Protein AF-A0A497F3F7-F1 (afdb_monomer)

Secondary structure (DSSP, 8-state):
-HHHHHHHH----SEEEEEE---EEEEEEETTTEEEEEEE---EEEEEEEEETTEEEEEEE------------------HHHHHHHHHHHHHHHHHHHHHHHHHHHHHHHTTS----HHHHHHTTTTTTPPPBS----SSSEEEEBS-HHHHHHHHHHHT-PPEEEEEETTEEEEEEEETTEEEEEEEE-------

Foldseek 3Di:
DVVVVCVVPVDDDQKDKDKDWDKDWDWDADPPQGIDIDIDTFIKIWMWGADDPVHTDIDIPRPDDDDDDDDDDDDDDDDVVVVVVVVVVVVVVVVVVVVCVVVCVCCVVVVVVDPPDPVVVVCVVVVVVDFDFPDFDDDQQTETEGPDVVSVVVVCVVVVHDWDWDDPDPQWIKIWDDDPSYIYIYIGGHDDDPDD

Nearest PDB structures (foldseek):
  1p1h-assembly1_A  TM=5.658E-01  e=9.401E-01  Saccharomyces cerevisiae
  1p1h-assembly1_D  TM=5.657E-01  e=1.320E+00  Saccharomyces cerevisiae
  1p1h-assembly1_B  TM=5.518E-01  e=1.248E+00  Saccharomyces cerevisiae
  1la2-assembly1_C  TM=5.319E-01  e=1.248E+00  Saccharomyces cerevisiae
  1p1i-assembly1_B-2  TM=5.358E-01  e=1.248E+00  Saccharomyces cerevisiae

InterPro domains:
  IPR035185 Protein of unknown function DUF5305 [PF17231] (3-186)

Organism: NCBI:txid2056631

pLDDT: mean 74.98, std 10.99, range [38.03, 92.88]

Sequence (196 aa):
MIKRIEDETGAYASTYTLTLTPTIHVLASNDVVGFVESSFTPTLTIIIKYGGGEGSVISIDGLNHQKSDSVTRSNVIVHEDVKYKLYGFYALLGLSLAGLAPSIYFNFFRAGESKKDVWKDLLKPLEDYLVKVKSFSEGGSVVFELENLEDLRKIAEGIGKPILMKSESDFVRIFRVIDGDVIYEYRLEVKEKEET

Radius of gyration: 56.24 Å; Cα contacts (8 Å, |Δi|>4): 205; chains: 1; bounding box: 109×55×127 Å

Solvent-accessible surface area (backbone atoms only — not comparable to full-atom values): 12218 Å² total; per-residue (Å²): 112,69,70,60,53,31,71,72,66,76,56,86,71,57,62,48,79,48,77,46,71,55,81,43,79,45,80,44,80,39,99,88,78,44,76,45,79,48,78,48,67,59,58,32,39,39,39,41,36,53,79,50,100,87,43,70,46,80,47,79,46,59,90,76,86,86,88,88,83,82,93,81,85,85,79,84,82,81,63,66,69,56,53,56,52,49,53,51,50,52,51,49,51,52,52,51,54,58,65,44,47,59,57,51,50,51,50,63,64,48,67,67,68,58,92,67,52,64,65,52,67,70,40,57,87,42,53,89,78,59,68,64,59,78,50,86,56,91,56,101,58,37,49,36,41,38,77,46,68,66,52,52,47,54,50,25,65,74,71,71,45,75,76,44,77,46,77,82,48,102,43,34,42,39,38,37,36,80,58,88,64,33,34,42,34,30,78,46,74,60,75,80,80,83,84,128

Structure (mmCIF, N/CA/C/O backbone):
data_AF-A0A497F3F7-F1
#
_entry.id   AF-A0A497F3F7-F1
#
loop_
_atom_site.group_PDB
_atom_site.id
_atom_site.type_symbol
_atom_site.label_atom_id
_atom_site.label_alt_id
_atom_site.label_comp_id
_atom_site.label_asym_id
_atom_site.label_entity_id
_atom_site.label_seq_id
_atom_site.pdbx_PDB_ins_code
_atom_site.Cartn_x
_atom_site.Cartn_y
_atom_site.Cartn_z
_atom_site.occupancy
_atom_site.B_iso_or_equiv
_atom_site.auth_seq_id
_atom_site.auth_comp_id
_atom_site.auth_asym_id
_atom_site.auth_atom_id
_atom_site.pdbx_PDB_model_num
ATOM 1 N N . MET A 1 1 ? 50.885 -15.781 -50.544 1.00 61.62 1 MET A N 1
ATOM 2 C CA . MET A 1 1 ? 50.766 -15.737 -49.071 1.00 61.62 1 MET A CA 1
ATOM 3 C C . MET A 1 1 ? 50.691 -17.147 -48.489 1.00 61.62 1 MET A C 1
ATOM 5 O O . MET A 1 1 ? 51.625 -17.499 -47.796 1.00 61.62 1 MET A O 1
ATOM 9 N N . ILE A 1 2 ? 49.702 -17.979 -48.851 1.00 69.56 2 ILE A N 1
ATOM 10 C CA . ILE A 1 2 ? 49.561 -19.375 -48.363 1.00 69.56 2 ILE A CA 1
ATOM 11 C C . ILE A 1 2 ? 50.808 -20.235 -48.642 1.00 69.56 2 ILE A C 1
ATOM 13 O O . ILE A 1 2 ? 51.395 -20.757 -47.705 1.00 69.56 2 ILE A O 1
ATOM 17 N N . LYS A 1 3 ? 51.299 -20.240 -49.890 1.00 68.88 3 LYS A N 1
ATOM 18 C CA . LYS A 1 3 ? 52.509 -20.985 -50.290 1.00 68.88 3 LYS A CA 1
ATOM 19 C C . LYS A 1 3 ? 53.742 -20.692 -49.420 1.00 68.88 3 LYS A C 1
ATOM 21 O O . LYS A 1 3 ? 54.517 -21.578 -49.110 1.00 68.88 3 LYS A O 1
ATOM 26 N N . ARG A 1 4 ? 53.890 -19.440 -48.976 1.00 68.62 4 ARG A N 1
ATOM 27 C CA . ARG A 1 4 ? 55.024 -19.006 -48.149 1.00 68.62 4 ARG A CA 1
ATOM 28 C C . ARG A 1 4 ? 54.924 -19.525 -46.709 1.00 68.62 4 ARG A C 1
ATOM 30 O O . ARG A 1 4 ? 55.946 -19.774 -46.094 1.00 68.62 4 ARG A O 1
ATOM 37 N N . ILE A 1 5 ? 53.705 -19.710 -46.200 1.00 64.94 5 ILE A N 1
ATOM 38 C CA . ILE A 1 5 ? 53.445 -20.277 -44.869 1.00 64.94 5 ILE A CA 1
ATOM 39 C C . ILE A 1 5 ? 53.664 -21.795 -44.887 1.00 64.94 5 ILE A C 1
ATOM 41 O O . ILE A 1 5 ? 54.232 -22.340 -43.946 1.00 64.94 5 ILE A O 1
ATOM 45 N N . GLU A 1 6 ? 53.249 -22.482 -45.953 1.00 74.88 6 GLU A N 1
ATOM 46 C CA . GLU A 1 6 ? 53.496 -23.923 -46.128 1.00 74.88 6 GLU A CA 1
ATOM 47 C C . GLU A 1 6 ? 54.998 -24.224 -46.236 1.00 74.88 6 GLU A C 1
ATOM 49 O O . GLU A 1 6 ? 55.493 -25.121 -45.556 1.00 74.88 6 GLU A O 1
ATOM 54 N N . ASP A 1 7 ? 55.732 -23.416 -47.010 1.00 74.12 7 ASP A N 1
ATOM 55 C CA . ASP A 1 7 ? 57.187 -23.535 -47.163 1.00 74.12 7 ASP A CA 1
ATOM 56 C C . ASP A 1 7 ? 57.936 -23.291 -45.831 1.00 74.12 7 ASP A C 1
ATOM 58 O O . ASP A 1 7 ? 58.955 -23.927 -45.569 1.00 74.12 7 ASP A O 1
ATOM 62 N N . GLU A 1 8 ? 57.431 -22.398 -44.967 1.00 66.94 8 GLU A N 1
ATOM 63 C CA . GLU A 1 8 ? 58.028 -22.086 -43.656 1.00 66.94 8 GLU A CA 1
ATOM 64 C C . GLU A 1 8 ? 57.651 -23.089 -42.548 1.00 66.94 8 GLU A C 1
ATOM 66 O O . GLU A 1 8 ? 58.434 -23.303 -41.623 1.00 66.94 8 GLU A O 1
ATOM 71 N N . THR A 1 9 ? 56.468 -23.708 -42.615 1.00 69.12 9 THR A N 1
ATOM 72 C CA . THR A 1 9 ? 55.948 -24.590 -41.548 1.00 69.12 9 THR A CA 1
ATOM 73 C C . THR A 1 9 ? 56.037 -26.082 -41.873 1.00 69.12 9 THR A C 1
ATOM 75 O O . THR A 1 9 ? 55.861 -26.908 -40.979 1.00 69.12 9 THR A O 1
ATOM 78 N N . GLY A 1 10 ? 56.292 -26.451 -43.135 1.00 62.75 10 GLY A N 1
ATOM 79 C CA . GLY A 1 10 ? 56.327 -27.840 -43.612 1.00 62.75 10 GLY A CA 1
ATOM 80 C C . GLY A 1 10 ? 54.978 -28.569 -43.541 1.00 62.75 10 GLY A C 1
ATOM 81 O O . GLY A 1 10 ? 54.906 -29.764 -43.831 1.00 62.75 10 GLY A O 1
ATOM 82 N N . ALA A 1 11 ? 53.912 -27.870 -43.142 1.00 66.12 11 ALA A N 1
ATOM 83 C CA . ALA A 1 11 ? 52.578 -28.410 -42.958 1.00 66.12 11 ALA A CA 1
ATOM 84 C C . ALA A 1 11 ? 51.702 -28.065 -44.166 1.00 66.12 11 ALA A C 1
ATOM 86 O O . ALA A 1 11 ? 51.462 -26.897 -44.468 1.00 66.12 11 ALA A O 1
ATOM 87 N N . TYR A 1 12 ? 51.191 -29.102 -44.827 1.00 65.56 12 TYR A N 1
ATOM 88 C CA . TYR A 1 12 ? 50.257 -28.979 -45.942 1.00 65.56 12 TYR A CA 1
ATOM 89 C C . TYR A 1 12 ? 48.837 -29.231 -45.449 1.00 65.56 12 TYR A C 1
ATOM 91 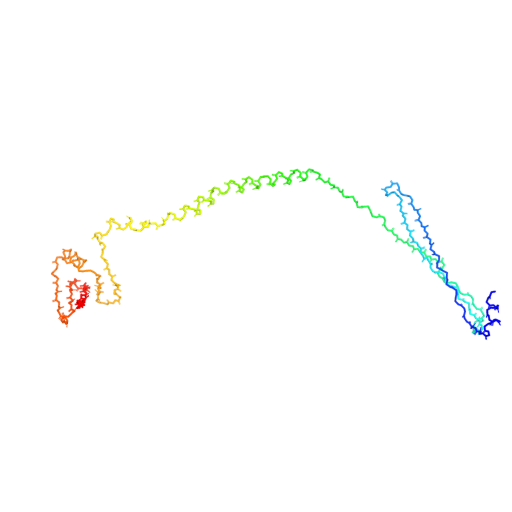O O . TYR A 1 12 ? 48.575 -30.248 -44.801 1.00 65.56 12 TYR A O 1
ATOM 99 N N . ALA A 1 13 ? 47.911 -28.331 -45.775 1.00 70.31 13 ALA A N 1
ATOM 100 C CA . ALA A 1 13 ? 46.498 -28.515 -45.478 1.00 70.31 13 ALA A CA 1
ATOM 101 C C . ALA A 1 13 ? 45.705 -28.604 -46.783 1.00 70.31 13 ALA A C 1
ATOM 103 O O . ALA A 1 13 ? 45.833 -27.775 -47.677 1.00 70.31 13 ALA A O 1
ATOM 104 N N . SER A 1 14 ? 44.832 -29.602 -46.891 1.00 74.69 14 SER A N 1
ATOM 105 C CA . SER A 1 14 ? 43.945 -29.741 -48.052 1.00 74.69 14 SER A CA 1
ATOM 106 C C . SER A 1 14 ? 42.800 -28.722 -48.051 1.00 74.69 14 SER A C 1
ATOM 108 O O . SER A 1 14 ? 42.096 -28.589 -49.049 1.00 74.69 14 SER A O 1
ATOM 110 N N . THR A 1 15 ? 42.582 -28.010 -46.939 1.00 79.38 15 THR A N 1
ATOM 111 C CA . THR A 1 15 ? 41.519 -27.011 -46.782 1.00 79.38 15 THR A CA 1
ATOM 112 C C . THR A 1 15 ? 42.016 -25.808 -45.985 1.00 79.38 15 THR A C 1
ATOM 114 O O . THR A 1 15 ? 42.476 -25.957 -44.856 1.00 79.38 15 THR A O 1
ATOM 117 N N . TYR A 1 16 ? 41.851 -24.611 -46.546 1.00 81.00 16 TYR A N 1
ATOM 118 C CA . TYR A 1 16 ? 42.093 -23.332 -45.881 1.00 81.00 16 TYR A CA 1
ATOM 119 C C . TYR A 1 16 ? 40.771 -22.596 -45.696 1.00 81.00 16 TYR A C 1
ATOM 121 O O . TYR A 1 16 ? 39.970 -22.524 -46.626 1.00 81.00 16 TYR A O 1
ATOM 129 N N . THR A 1 17 ? 40.554 -22.030 -44.510 1.00 83.06 17 THR A N 1
ATOM 130 C CA . THR A 1 17 ? 39.378 -21.201 -44.211 1.00 83.06 17 THR A CA 1
ATOM 131 C C . THR A 1 17 ? 39.843 -19.809 -43.817 1.00 83.06 17 THR A C 1
ATOM 133 O O . THR A 1 17 ? 40.629 -19.657 -42.885 1.00 83.06 17 THR A O 1
ATOM 136 N N . LEU A 1 18 ? 39.363 -18.797 -44.532 1.00 82.88 18 LEU A N 1
ATOM 137 C CA . LEU A 1 18 ? 39.571 -17.389 -44.228 1.00 82.88 18 LEU A CA 1
ATOM 138 C C . LEU A 1 18 ? 38.238 -16.788 -43.788 1.00 82.88 18 LEU A C 1
ATOM 140 O O . LEU A 1 18 ? 37.275 -16.786 -44.553 1.00 82.88 18 LEU A O 1
ATOM 144 N N . THR A 1 19 ? 38.206 -16.252 -42.573 1.00 86.25 19 THR A N 1
ATOM 145 C CA . THR A 1 19 ? 37.033 -15.573 -42.018 1.00 86.25 19 THR A CA 1
ATOM 146 C C . THR A 1 19 ? 37.306 -14.079 -41.937 1.00 86.25 19 THR A C 1
ATOM 148 O O . THR A 1 19 ? 38.310 -13.655 -41.366 1.00 86.25 19 THR A O 1
ATOM 151 N N . LEU A 1 20 ? 36.412 -13.284 -42.513 1.00 83.06 20 LEU A N 1
ATOM 152 C CA . LEU A 1 20 ? 36.450 -11.829 -42.497 1.00 83.06 20 LEU A CA 1
ATOM 153 C C . LEU A 1 20 ? 35.233 -11.315 -41.728 1.00 83.06 20 LEU A C 1
ATOM 155 O O . LEU A 1 20 ? 34.096 -11.566 -42.119 1.00 83.06 20 LEU A O 1
ATOM 159 N N . THR A 1 21 ? 35.484 -10.572 -40.654 1.00 87.44 21 THR A N 1
ATOM 160 C CA . THR A 1 21 ? 34.445 -10.056 -39.752 1.00 87.44 21 THR A CA 1
ATOM 161 C C . THR A 1 21 ? 34.571 -8.532 -39.645 1.00 87.44 21 THR A C 1
ATOM 163 O O . THR A 1 21 ? 35.112 -8.026 -38.661 1.00 87.44 21 THR A O 1
ATOM 166 N N . PRO A 1 22 ? 34.177 -7.768 -40.682 1.00 84.38 22 PRO A N 1
ATOM 167 C CA . PRO A 1 22 ? 34.210 -6.311 -40.625 1.00 84.38 22 PRO A CA 1
ATOM 168 C C . PRO A 1 22 ? 33.155 -5.769 -39.656 1.00 84.38 22 PRO A C 1
ATOM 170 O O . PRO A 1 22 ? 32.019 -6.231 -39.642 1.00 84.38 22 PRO A O 1
ATOM 173 N N . THR A 1 23 ? 33.505 -4.730 -38.901 1.00 88.12 23 THR A N 1
ATOM 174 C CA . THR A 1 23 ? 32.545 -3.957 -38.104 1.00 88.12 23 THR A CA 1
ATOM 175 C C . THR A 1 23 ? 32.156 -2.708 -38.879 1.00 88.12 23 THR A C 1
ATOM 177 O O . THR A 1 23 ? 32.985 -1.833 -39.119 1.00 88.12 23 THR A O 1
ATOM 180 N N . ILE A 1 24 ? 30.894 -2.631 -39.286 1.00 85.81 24 ILE A N 1
ATOM 181 C CA . ILE A 1 24 ? 30.327 -1.503 -40.021 1.00 85.81 24 ILE A CA 1
ATOM 182 C C . ILE A 1 24 ? 29.548 -0.640 -39.031 1.00 85.81 24 ILE A C 1
ATOM 184 O O . ILE A 1 24 ? 28.592 -1.102 -38.409 1.00 85.81 24 ILE A O 1
ATOM 188 N N . HIS A 1 25 ? 29.954 0.620 -38.900 1.00 86.81 25 HIS A N 1
ATOM 189 C CA . HIS A 1 25 ? 29.220 1.631 -38.143 1.00 86.81 25 HIS A CA 1
ATOM 190 C C . HIS A 1 25 ? 28.323 2.417 -39.098 1.00 86.81 25 HIS A C 1
ATOM 192 O O . HIS A 1 25 ? 28.790 2.943 -40.108 1.00 86.81 25 HIS A O 1
ATOM 198 N N . VAL A 1 26 ? 27.032 2.480 -38.787 1.00 82.25 26 VAL A N 1
ATOM 199 C CA . VAL A 1 26 ? 26.013 3.159 -39.583 1.00 82.25 26 VAL A CA 1
ATOM 200 C C . VAL A 1 26 ? 25.430 4.290 -38.751 1.00 82.25 26 VAL A C 1
ATOM 202 O O . VAL A 1 26 ? 24.874 4.060 -37.681 1.00 82.25 26 VAL A O 1
ATOM 205 N N . LEU A 1 27 ? 25.538 5.510 -39.268 1.00 82.31 27 LEU A N 1
ATOM 206 C CA . LEU A 1 27 ? 24.892 6.691 -38.713 1.00 82.31 27 LEU A CA 1
ATOM 207 C C . LEU A 1 27 ? 23.800 7.133 -39.687 1.00 82.31 27 LEU A C 1
ATOM 209 O O . LEU A 1 27 ? 24.094 7.548 -40.807 1.00 82.31 27 LEU A O 1
ATOM 213 N N . ALA A 1 28 ? 22.543 7.025 -39.272 1.00 79.00 28 ALA A N 1
ATOM 214 C CA . ALA A 1 28 ? 21.397 7.470 -40.051 1.00 79.00 28 ALA A CA 1
ATOM 215 C C . ALA A 1 28 ? 20.782 8.714 -39.403 1.00 79.00 28 ALA A C 1
ATOM 217 O O . ALA A 1 28 ? 20.630 8.771 -38.188 1.00 79.00 28 ALA A O 1
ATOM 218 N N . SER A 1 29 ? 20.414 9.711 -40.204 1.00 78.44 29 SER A N 1
ATOM 219 C CA . SER A 1 29 ? 19.687 10.890 -39.725 1.00 78.44 29 SER A CA 1
ATOM 220 C C . SER A 1 29 ? 18.202 10.728 -40.023 1.00 78.44 29 SER A C 1
ATOM 222 O O . SER A 1 29 ? 17.835 10.411 -41.153 1.00 78.44 29 SER A O 1
ATOM 224 N N . ASN A 1 30 ? 17.352 10.952 -39.024 1.00 73.12 30 ASN A N 1
ATOM 225 C CA 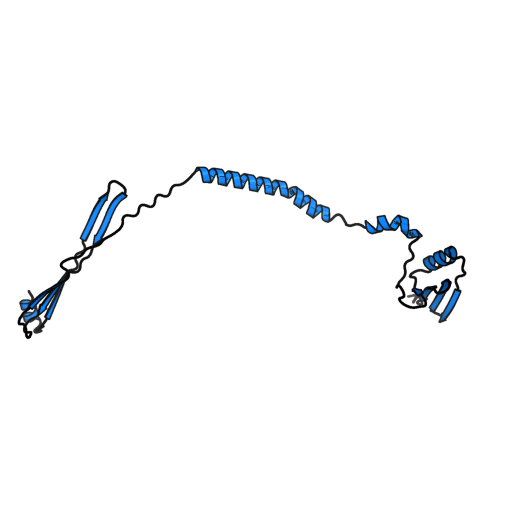. ASN A 1 30 ? 15.902 10.953 -39.173 1.00 73.12 30 ASN A CA 1
ATOM 226 C C . ASN A 1 30 ? 15.319 12.250 -38.599 1.00 73.12 30 ASN A C 1
ATOM 228 O O . ASN A 1 30 ? 15.588 12.593 -37.448 1.00 73.12 30 ASN A O 1
ATOM 232 N N . ASP A 1 31 ? 14.465 12.927 -39.367 1.00 74.06 31 ASP A N 1
ATOM 233 C CA . ASP A 1 31 ? 13.853 14.208 -38.979 1.00 74.06 31 ASP A CA 1
ATOM 234 C C . ASP A 1 31 ? 12.992 14.118 -37.701 1.00 74.06 31 ASP A C 1
ATOM 236 O O . ASP A 1 31 ? 12.747 15.121 -37.033 1.00 74.06 31 ASP A O 1
ATOM 240 N N . VAL A 1 32 ? 12.533 12.916 -37.333 1.00 68.25 32 VAL A N 1
ATOM 241 C CA . VAL A 1 32 ? 11.603 12.672 -36.219 1.00 68.25 32 VAL A CA 1
ATOM 242 C C . VAL A 1 32 ? 12.307 12.246 -34.926 1.00 68.25 32 VAL A C 1
ATOM 244 O O . VAL A 1 32 ? 11.774 12.489 -33.839 1.00 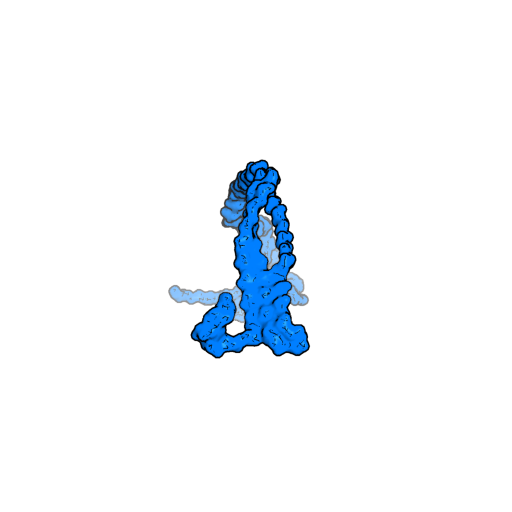68.25 32 VAL A O 1
ATOM 247 N N . VAL A 1 33 ? 13.464 11.580 -35.019 1.00 65.38 33 VAL A N 1
ATOM 248 C CA . VAL A 1 33 ? 14.139 10.924 -33.873 1.00 65.38 33 VAL A CA 1
ATOM 249 C C . VAL A 1 33 ? 15.601 11.370 -33.708 1.00 65.38 33 VAL A C 1
ATOM 251 O O . VAL A 1 33 ? 16.224 11.060 -32.699 1.00 65.38 33 VAL A O 1
ATOM 254 N N . GLY A 1 34 ? 16.138 12.153 -34.648 1.00 74.19 34 GLY A N 1
ATOM 255 C CA . GLY A 1 34 ? 17.532 12.595 -34.647 1.00 74.19 34 GLY A CA 1
ATOM 256 C C . GLY A 1 34 ? 18.472 11.558 -35.266 1.00 74.19 34 GLY A C 1
ATOM 257 O O . GLY A 1 34 ? 18.090 10.816 -36.173 1.00 74.19 34 GLY A O 1
ATOM 258 N N . PHE A 1 35 ? 19.721 11.524 -34.798 1.00 77.25 35 PHE A N 1
ATOM 259 C CA . PHE A 1 35 ? 20.709 10.552 -35.262 1.00 77.25 35 PHE A CA 1
ATOM 260 C C . PHE A 1 35 ? 20.453 9.176 -34.644 1.00 77.25 35 PHE A C 1
ATOM 262 O O . PHE A 1 35 ? 20.346 9.034 -33.428 1.00 77.25 35 PHE A O 1
ATOM 269 N N . VAL A 1 36 ? 20.389 8.160 -35.497 1.00 76.06 36 VAL A N 1
ATOM 270 C CA . VAL A 1 36 ? 20.309 6.751 -35.127 1.00 76.06 36 VAL A CA 1
ATOM 271 C C . VAL A 1 36 ? 21.652 6.116 -35.455 1.00 76.06 36 VAL A C 1
ATOM 273 O O . VAL A 1 36 ? 22.033 6.007 -36.622 1.00 76.06 36 VAL A O 1
ATOM 276 N N . GLU A 1 37 ? 22.374 5.713 -34.417 1.00 80.62 37 GLU A N 1
ATOM 277 C CA . GLU A 1 37 ? 23.621 4.966 -34.540 1.00 80.62 37 GLU A CA 1
ATOM 278 C C . GLU A 1 37 ? 23.326 3.464 -34.454 1.00 80.62 37 GLU A C 1
ATOM 280 O O . GLU A 1 37 ? 22.617 3.003 -33.560 1.00 80.62 37 GLU A O 1
ATOM 285 N N . SER A 1 38 ? 23.855 2.688 -35.396 1.00 79.88 38 SER A N 1
ATOM 286 C CA . SER A 1 38 ? 23.752 1.231 -35.396 1.00 79.88 38 SER A CA 1
ATOM 287 C C . SER A 1 38 ? 25.067 0.609 -35.840 1.00 79.88 38 SER A C 1
ATOM 289 O O . SER A 1 38 ? 25.782 1.155 -36.679 1.00 79.88 38 SER A O 1
ATOM 291 N N . SER A 1 39 ? 25.388 -0.559 -35.293 1.00 84.00 39 SER A N 1
ATOM 292 C CA . SER A 1 39 ? 26.530 -1.363 -35.718 1.00 84.00 39 SER A CA 1
ATOM 293 C C . SER A 1 39 ? 26.068 -2.660 -36.375 1.00 84.00 39 SER A C 1
ATOM 295 O O . SER A 1 39 ? 25.061 -3.273 -35.993 1.00 84.00 39 SER A O 1
ATOM 297 N N . PHE A 1 40 ? 26.810 -3.076 -37.394 1.00 83.44 40 PHE A N 1
ATOM 298 C CA . PHE A 1 40 ? 26.550 -4.282 -38.155 1.00 83.44 40 PHE A CA 1
ATOM 299 C C . PHE A 1 40 ? 27.854 -5.011 -38.456 1.00 83.44 40 PHE A C 1
ATOM 301 O O . PHE A 1 40 ? 28.775 -4.436 -39.028 1.00 83.44 40 PHE A O 1
ATOM 308 N N . THR A 1 41 ? 27.924 -6.284 -38.078 1.00 86.31 41 THR A N 1
ATOM 309 C CA . THR A 1 41 ? 29.145 -7.087 -38.182 1.00 86.31 41 THR A CA 1
ATOM 310 C C . THR A 1 41 ? 28.869 -8.342 -39.012 1.00 86.31 41 THR A C 1
ATOM 312 O O . THR A 1 41 ? 28.625 -9.409 -38.444 1.00 86.31 41 THR A O 1
ATOM 315 N N . PRO A 1 42 ? 28.814 -8.235 -40.355 1.00 87.00 42 PRO A N 1
ATOM 316 C CA . PRO A 1 42 ? 28.632 -9.402 -41.210 1.00 87.00 42 PRO A CA 1
ATOM 317 C C . PRO A 1 42 ? 29.874 -10.300 -41.153 1.00 87.00 42 PRO A C 1
ATOM 319 O O . PRO A 1 42 ? 30.983 -9.820 -40.932 1.00 87.00 42 PRO A O 1
ATOM 322 N N . THR A 1 43 ? 29.701 -11.606 -41.360 1.00 87.69 43 THR A N 1
ATOM 323 C CA . THR A 1 43 ? 30.819 -12.561 -41.390 1.00 87.69 43 THR A CA 1
ATOM 324 C C . THR A 1 43 ? 30.897 -13.193 -42.768 1.00 87.69 43 THR A C 1
ATOM 326 O O . THR A 1 43 ? 29.943 -13.818 -43.213 1.00 87.69 43 THR A O 1
ATOM 329 N N . LEU A 1 44 ? 32.032 -13.027 -43.442 1.00 86.38 44 LEU A N 1
ATOM 330 C CA . LEU A 1 44 ? 32.296 -13.625 -44.744 1.00 86.38 44 LEU A CA 1
ATOM 331 C C . LEU A 1 44 ? 33.317 -14.750 -44.591 1.00 86.38 44 LEU A C 1
ATOM 333 O O . LEU A 1 44 ? 34.370 -14.565 -43.977 1.00 86.38 44 LEU A O 1
ATOM 337 N N . THR A 1 45 ? 33.013 -15.913 -45.158 1.00 87.12 45 THR A N 1
ATOM 338 C CA . THR A 1 45 ? 33.867 -17.098 -45.064 1.00 87.12 45 THR A CA 1
ATOM 339 C C . THR A 1 45 ? 34.290 -17.543 -46.454 1.00 87.12 45 THR A C 1
ATOM 341 O O . THR A 1 45 ? 33.462 -17.844 -47.309 1.00 87.12 45 THR A O 1
ATOM 344 N N . ILE A 1 46 ? 35.600 -17.595 -46.680 1.00 86.19 46 ILE A N 1
ATOM 345 C CA . ILE A 1 46 ? 36.208 -18.089 -47.914 1.00 86.19 46 ILE A CA 1
ATOM 346 C C . ILE A 1 46 ? 36.876 -19.420 -47.593 1.00 86.19 46 ILE A C 1
ATOM 348 O O . ILE A 1 46 ? 37.804 -19.479 -46.787 1.00 86.19 46 ILE A O 1
ATOM 352 N N . ILE A 1 47 ? 36.412 -20.486 -48.235 1.00 86.19 47 ILE A N 1
ATOM 353 C CA . ILE A 1 47 ? 36.951 -21.834 -48.083 1.00 86.19 47 ILE A CA 1
ATOM 354 C C . ILE A 1 47 ? 37.659 -22.209 -49.379 1.00 86.19 47 ILE A C 1
ATOM 356 O O . ILE A 1 47 ? 37.066 -22.182 -50.455 1.00 86.19 47 ILE A O 1
ATOM 360 N N . ILE A 1 48 ? 38.929 -22.581 -49.272 1.00 84.75 48 ILE A N 1
ATOM 361 C CA . ILE A 1 48 ? 39.754 -23.027 -50.391 1.00 84.75 48 ILE A CA 1
ATOM 362 C C . ILE A 1 48 ? 40.099 -24.493 -50.147 1.00 84.75 48 ILE A C 1
ATOM 364 O O . ILE A 1 48 ? 40.778 -24.806 -49.170 1.00 84.75 48 ILE A O 1
ATOM 368 N N . LYS A 1 49 ? 39.632 -25.388 -51.019 1.00 83.25 49 LYS A N 1
ATOM 369 C CA . LYS A 1 49 ? 39.902 -26.830 -50.955 1.00 83.25 49 LYS A CA 1
ATOM 370 C C . LYS A 1 49 ? 40.778 -27.255 -52.127 1.00 83.25 49 LYS A C 1
ATOM 372 O O . LYS A 1 49 ? 40.467 -26.933 -53.272 1.00 83.25 49 LYS A O 1
ATOM 377 N N . TYR A 1 50 ? 41.830 -28.017 -51.850 1.00 76.00 50 TYR A N 1
ATOM 378 C CA . TYR A 1 50 ? 42.752 -28.554 -52.850 1.00 76.00 50 TYR A CA 1
ATOM 379 C C . TYR A 1 50 ? 42.683 -30.088 -52.882 1.00 76.00 50 TYR A C 1
ATOM 381 O O . TYR A 1 50 ? 42.759 -30.736 -51.840 1.00 76.00 50 TYR A O 1
ATOM 389 N N . GLY A 1 51 ? 42.567 -30.671 -54.083 1.00 66.88 51 GLY A N 1
ATOM 390 C CA . GLY A 1 51 ? 42.753 -32.115 -54.304 1.00 66.88 51 GLY A CA 1
ATOM 391 C C . GLY A 1 51 ? 41.571 -33.036 -53.960 1.00 66.88 51 GLY A C 1
ATOM 392 O O . GLY A 1 51 ? 41.790 -34.218 -53.706 1.00 66.88 51 GLY A O 1
ATOM 393 N N . GLY A 1 52 ? 40.331 -32.531 -53.939 1.00 65.56 52 GLY A N 1
ATOM 394 C CA . GLY A 1 52 ? 39.125 -33.358 -53.774 1.00 65.56 52 GLY A CA 1
ATOM 395 C C . GLY A 1 52 ? 38.674 -34.048 -55.071 1.00 65.56 52 GLY A C 1
ATOM 396 O O . GLY A 1 52 ? 39.184 -33.750 -56.149 1.00 65.56 52 GLY A O 1
ATOM 397 N N . GLY A 1 53 ? 37.672 -34.936 -54.987 1.00 65.62 53 GLY A N 1
ATOM 398 C CA . GLY A 1 53 ? 37.102 -35.647 -56.150 1.00 65.62 53 GLY A CA 1
ATOM 399 C C . GLY A 1 53 ? 36.478 -34.745 -57.230 1.00 65.62 53 GLY A C 1
ATOM 400 O O . GLY A 1 53 ? 36.294 -35.187 -58.358 1.00 65.62 53 GLY A O 1
ATOM 401 N N . GLU A 1 54 ? 36.212 -33.478 -56.904 1.00 67.38 54 GLU A N 1
ATOM 402 C CA . GLU A 1 54 ? 35.714 -32.433 -57.815 1.00 67.38 54 GLU A CA 1
ATOM 403 C C . GLU A 1 54 ? 36.822 -31.460 -58.281 1.00 67.38 54 GLU A C 1
ATOM 405 O O . GLU A 1 54 ? 36.547 -30.470 -58.955 1.00 67.38 54 GLU A O 1
ATOM 410 N N . GLY A 1 55 ? 38.089 -31.722 -57.933 1.00 70.62 55 GLY A N 1
ATOM 411 C CA . GLY A 1 55 ? 39.215 -30.821 -58.185 1.00 70.62 55 GLY A CA 1
ATOM 412 C C . GLY A 1 55 ? 39.408 -29.765 -57.089 1.00 70.62 55 GLY A C 1
ATOM 413 O O . GLY A 1 55 ? 38.967 -29.929 -55.950 1.00 70.62 55 GLY A O 1
ATOM 414 N N . SER A 1 56 ? 40.137 -28.694 -57.410 1.00 78.12 56 SER A N 1
ATOM 415 C CA . SER A 1 56 ? 40.364 -27.573 -56.488 1.00 78.12 56 SER A CA 1
ATOM 416 C C . SER A 1 56 ? 39.189 -26.598 -56.545 1.00 78.12 56 SER A C 1
ATOM 418 O O . SER A 1 56 ? 38.875 -26.079 -57.615 1.00 78.12 56 SER A O 1
ATOM 420 N N . VAL A 1 57 ? 38.558 -26.326 -55.401 1.00 81.62 57 VAL A N 1
ATOM 421 C CA . VAL A 1 57 ? 37.323 -25.532 -55.306 1.00 81.62 57 VAL A CA 1
ATOM 422 C C . VAL A 1 57 ? 37.523 -24.353 -54.356 1.00 81.62 57 VAL A C 1
ATOM 424 O O . VAL A 1 57 ? 38.064 -24.510 -53.260 1.00 81.62 57 VAL A O 1
ATOM 427 N N . ILE A 1 58 ? 37.053 -23.175 -54.772 1.00 82.62 58 ILE A N 1
ATOM 428 C CA . ILE A 1 58 ? 36.956 -21.978 -53.931 1.00 82.62 58 ILE A CA 1
ATOM 429 C C . ILE A 1 58 ? 35.473 -21.705 -53.691 1.00 82.62 58 ILE A C 1
ATOM 431 O O . ILE A 1 58 ? 34.720 -21.493 -54.640 1.00 82.62 58 ILE A O 1
ATOM 435 N N . SER A 1 59 ? 35.055 -21.705 -52.430 1.00 81.69 59 SER A N 1
ATOM 436 C CA . SER A 1 59 ? 33.685 -21.400 -52.019 1.00 81.69 59 SER A CA 1
ATOM 437 C C . SER A 1 59 ? 33.676 -20.139 -51.166 1.00 81.69 59 SER A C 1
ATOM 439 O O . SER A 1 59 ? 34.503 -19.991 -50.267 1.00 81.69 59 SER A O 1
ATOM 441 N N . ILE A 1 60 ? 32.746 -19.233 -51.453 1.00 84.75 60 ILE A N 1
ATOM 442 C CA . ILE A 1 60 ? 32.556 -17.992 -50.702 1.00 84.75 60 ILE A CA 1
ATOM 443 C C . ILE A 1 60 ? 31.138 -18.013 -50.147 1.00 84.75 60 ILE A C 1
ATOM 445 O O . ILE A 1 60 ? 30.185 -18.134 -50.914 1.00 84.75 60 ILE A O 1
ATOM 449 N N . ASP A 1 61 ? 31.022 -17.898 -48.831 1.00 82.44 61 ASP A N 1
ATOM 450 C CA . ASP A 1 61 ? 29.754 -17.866 -48.110 1.00 82.44 61 ASP A CA 1
ATOM 451 C C . ASP A 1 61 ? 29.617 -16.562 -47.306 1.00 82.44 61 ASP A C 1
ATOM 453 O O . ASP A 1 61 ? 30.613 -15.910 -46.974 1.00 82.44 61 ASP A O 1
ATOM 457 N N . GLY A 1 62 ? 28.378 -16.155 -47.028 1.00 78.19 62 GLY A N 1
ATOM 458 C CA . GLY A 1 62 ? 28.081 -14.892 -46.346 1.00 78.19 62 GLY A CA 1
ATOM 459 C C . GLY A 1 62 ? 28.238 -13.656 -47.244 1.00 78.19 62 GLY A C 1
ATOM 460 O O . GLY A 1 62 ? 28.768 -12.631 -46.824 1.00 78.19 62 GLY A O 1
ATOM 461 N N . LEU A 1 63 ? 27.805 -13.720 -48.508 1.00 76.25 63 LEU A N 1
ATOM 462 C CA . LEU A 1 63 ? 27.846 -12.561 -49.421 1.00 76.25 63 LEU A CA 1
ATOM 463 C C . LEU A 1 63 ? 26.681 -11.582 -49.226 1.00 76.25 63 LEU A C 1
ATOM 465 O O . LEU A 1 63 ? 26.813 -10.403 -49.545 1.00 76.25 63 LEU A O 1
ATOM 469 N N . ASN A 1 64 ? 25.547 -12.056 -48.710 1.00 78.31 64 ASN A N 1
ATOM 470 C CA . ASN A 1 64 ? 24.364 -11.235 -48.489 1.00 78.31 64 ASN A CA 1
ATOM 471 C C . ASN A 1 64 ? 23.981 -11.262 -47.012 1.00 78.31 64 ASN A C 1
ATOM 473 O O . ASN A 1 64 ? 23.784 -12.331 -46.439 1.00 78.31 64 ASN A O 1
ATOM 477 N N . HIS A 1 65 ? 23.856 -10.083 -46.412 1.00 74.75 65 HIS A N 1
ATOM 478 C CA . HIS A 1 65 ? 23.451 -9.939 -45.026 1.00 74.75 65 HIS A CA 1
ATOM 479 C C . HIS A 1 65 ? 22.512 -8.741 -44.883 1.00 74.75 65 HIS A C 1
ATOM 481 O O . HIS A 1 65 ? 22.782 -7.663 -45.408 1.00 74.75 65 HIS A O 1
ATOM 487 N N . GLN A 1 66 ? 21.429 -8.919 -44.128 1.00 76.06 66 GLN A N 1
ATOM 488 C CA . GLN A 1 66 ? 20.450 -7.875 -43.847 1.00 76.06 66 GLN A CA 1
ATOM 489 C C . GLN A 1 66 ? 20.188 -7.815 -42.341 1.00 76.06 66 GLN A C 1
ATOM 491 O O . GLN A 1 66 ? 19.987 -8.845 -41.702 1.00 76.06 66 GLN A O 1
ATOM 496 N N . LYS A 1 67 ? 20.171 -6.603 -41.781 1.00 71.62 67 LYS A N 1
ATOM 497 C CA . LYS A 1 67 ? 19.738 -6.334 -40.406 1.00 71.62 67 LYS A CA 1
ATOM 498 C C . LYS A 1 67 ? 18.565 -5.361 -40.456 1.00 71.62 67 LYS A C 1
ATOM 500 O O . LYS A 1 67 ? 18.737 -4.213 -40.856 1.00 71.62 67 LYS A O 1
ATOM 505 N N . SER A 1 68 ? 17.381 -5.835 -40.080 1.00 71.81 68 SER A N 1
ATOM 506 C CA . SER A 1 68 ? 16.184 -5.007 -39.921 1.00 71.81 68 SER A CA 1
ATOM 507 C C . SER A 1 68 ? 16.034 -4.642 -38.451 1.00 71.81 68 SER A C 1
ATOM 509 O O . SER A 1 68 ? 15.977 -5.531 -37.606 1.00 71.81 68 SER A O 1
ATOM 511 N N . ASP A 1 69 ? 15.980 -3.347 -38.155 1.00 64.81 69 ASP A N 1
ATOM 512 C CA . ASP A 1 69 ? 15.808 -2.827 -36.798 1.00 64.81 69 ASP A CA 1
ATOM 513 C C . ASP A 1 69 ? 14.691 -1.772 -36.786 1.00 64.81 69 ASP A C 1
ATOM 515 O O . ASP A 1 69 ? 14.451 -1.107 -37.799 1.00 64.81 69 ASP A O 1
ATOM 519 N N . SER A 1 70 ? 13.978 -1.638 -35.667 1.00 61.97 70 SER A N 1
ATOM 520 C CA . SER A 1 70 ? 12.812 -0.752 -35.548 1.00 61.97 70 SER A CA 1
ATOM 521 C C . SER A 1 70 ? 13.114 0.450 -34.660 1.00 61.97 70 SER A C 1
ATOM 523 O O . SER A 1 70 ? 13.443 0.298 -33.483 1.00 61.97 70 SER A O 1
ATOM 525 N N . VAL A 1 71 ? 12.932 1.660 -35.189 1.00 62.12 71 VAL A N 1
ATOM 526 C CA . VAL A 1 71 ? 13.103 2.897 -34.417 1.00 62.12 71 VAL A CA 1
ATOM 527 C C . VAL A 1 71 ? 11.833 3.163 -33.601 1.00 62.12 71 VAL A C 1
ATOM 529 O O . VAL A 1 71 ? 10.805 3.545 -34.156 1.00 62.12 71 VAL A O 1
ATOM 532 N N . THR A 1 72 ? 11.893 2.966 -32.280 1.00 56.91 72 THR A N 1
ATOM 533 C CA . THR A 1 72 ? 10.746 3.170 -31.374 1.00 56.91 72 THR A CA 1
ATOM 534 C C . THR A 1 72 ? 10.920 4.455 -30.562 1.00 56.91 72 THR A C 1
ATOM 536 O O . THR A 1 72 ? 11.875 4.586 -29.799 1.00 56.91 72 THR A O 1
ATOM 539 N N . ARG A 1 73 ? 9.990 5.411 -30.696 1.00 54.75 73 ARG A N 1
ATOM 540 C CA . ARG A 1 73 ? 9.970 6.662 -29.916 1.00 54.75 73 ARG A CA 1
ATOM 541 C C . ARG A 1 73 ? 9.039 6.518 -28.711 1.00 54.75 73 ARG A C 1
ATOM 543 O O . ARG A 1 73 ? 7.827 6.426 -28.877 1.00 54.75 73 ARG A O 1
ATOM 550 N N . SER A 1 74 ? 9.594 6.557 -27.501 1.00 56.47 74 SER A N 1
ATOM 551 C CA . SER A 1 74 ? 8.805 6.673 -26.268 1.00 56.47 74 SER A CA 1
ATOM 552 C C . SER A 1 74 ? 8.556 8.153 -25.963 1.00 56.47 74 SER A C 1
ATOM 554 O O . SER A 1 74 ? 9.484 8.879 -25.613 1.00 56.47 74 SER A O 1
ATOM 556 N N . ASN A 1 75 ? 7.319 8.628 -26.135 1.00 51.97 75 ASN A N 1
ATOM 557 C CA . ASN A 1 75 ? 6.916 9.961 -25.678 1.00 51.97 75 ASN A CA 1
ATOM 558 C C . ASN A 1 75 ? 6.328 9.841 -24.269 1.00 51.97 75 ASN A C 1
ATOM 560 O O . ASN A 1 75 ? 5.218 9.342 -24.090 1.00 51.97 75 ASN A O 1
ATOM 564 N N . VAL A 1 76 ? 7.057 10.333 -23.268 1.00 59.94 76 VAL A N 1
ATOM 565 C CA . VAL A 1 76 ? 6.534 10.472 -21.906 1.00 59.94 76 VAL A CA 1
ATOM 566 C C . VAL A 1 76 ? 5.750 11.781 -21.832 1.00 59.94 76 VAL A C 1
ATOM 568 O O . VAL A 1 76 ? 6.329 12.858 -21.717 1.00 59.94 76 VAL A O 1
ATOM 571 N N . ILE A 1 77 ? 4.421 11.699 -21.931 1.00 64.38 77 ILE A N 1
ATOM 572 C CA . ILE A 1 77 ? 3.540 12.865 -21.791 1.00 64.38 77 ILE A CA 1
ATOM 573 C C . ILE A 1 77 ? 3.287 13.103 -20.298 1.00 64.38 77 ILE A C 1
ATOM 575 O O . ILE A 1 77 ? 2.432 12.463 -19.679 1.00 64.38 77 ILE A O 1
ATOM 579 N N . VAL A 1 78 ? 4.048 14.022 -19.704 1.00 64.12 78 VAL A N 1
ATOM 580 C CA . VAL A 1 78 ? 3.870 14.426 -18.304 1.00 64.12 78 VAL A CA 1
ATOM 581 C C . VAL A 1 78 ? 2.657 15.349 -18.204 1.00 64.12 78 VAL A C 1
ATOM 583 O O . VAL A 1 78 ? 2.684 16.479 -18.678 1.00 64.12 78 VAL A O 1
ATOM 586 N N . HIS A 1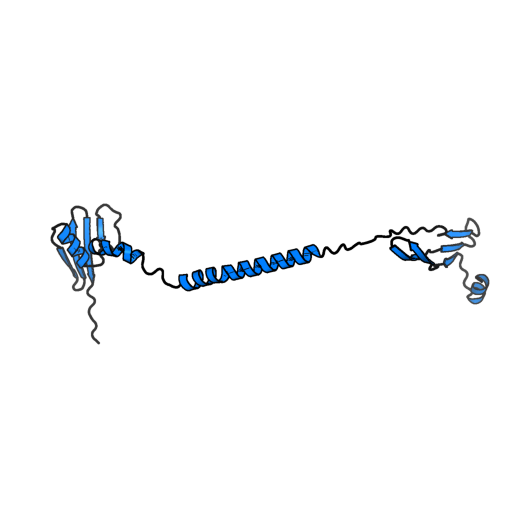 79 ? 1.588 14.868 -17.571 1.00 69.81 79 HIS A N 1
ATOM 587 C CA . HIS A 1 79 ? 0.392 15.667 -17.313 1.00 69.81 79 HIS A CA 1
ATOM 588 C C . HIS A 1 79 ? 0.533 16.379 -15.964 1.00 69.81 79 HIS A C 1
ATOM 590 O O . HIS A 1 79 ? 0.258 15.799 -14.911 1.00 69.81 79 HIS A O 1
ATOM 596 N N . GLU A 1 80 ? 0.980 17.634 -15.976 1.00 72.69 80 GLU A N 1
ATOM 597 C CA . GLU A 1 80 ? 1.166 18.413 -14.744 1.00 72.69 80 GLU A CA 1
ATOM 598 C C . GLU A 1 80 ? -0.150 18.668 -13.995 1.00 72.69 80 GLU A C 1
ATOM 600 O O . GLU A 1 80 ? -0.167 18.647 -12.764 1.00 72.69 80 GLU A O 1
ATOM 605 N N . ASP A 1 81 ? -1.275 18.753 -14.710 1.00 70.62 81 ASP A N 1
ATOM 606 C CA . ASP A 1 81 ? -2.620 18.886 -14.131 1.00 70.62 81 ASP A CA 1
ATOM 607 C C . ASP A 1 81 ? -2.978 17.748 -13.167 1.00 70.62 81 ASP A C 1
ATOM 609 O O . ASP A 1 81 ? -3.714 17.939 -12.195 1.00 70.62 81 ASP A O 1
ATOM 613 N N . VAL A 1 82 ? -2.444 16.548 -13.409 1.00 75.69 82 VAL A N 1
ATOM 614 C CA . VAL A 1 82 ? -2.668 15.386 -12.541 1.00 75.69 82 VAL A CA 1
ATOM 615 C C . VAL A 1 82 ? -1.946 15.574 -11.208 1.00 75.69 82 VAL A C 1
ATOM 617 O O . VAL A 1 82 ? -2.481 15.175 -10.176 1.00 75.69 82 VAL A O 1
ATOM 620 N N . LYS A 1 83 ? -0.787 16.249 -11.190 1.00 76.50 83 LYS A N 1
ATOM 621 C CA . LYS A 1 83 ? -0.057 16.545 -9.948 1.00 76.50 83 LYS A CA 1
ATOM 622 C C . LYS A 1 83 ? -0.869 17.482 -9.060 1.00 76.50 83 LYS A C 1
ATOM 624 O O . LYS A 1 83 ? -1.055 17.189 -7.884 1.00 76.50 83 LYS A O 1
ATOM 629 N N . TYR A 1 84 ? -1.418 18.561 -9.620 1.00 79.44 84 TYR A N 1
ATOM 630 C CA . TYR A 1 84 ? -2.240 19.509 -8.859 1.00 79.44 84 TYR A CA 1
ATOM 631 C C . TYR A 1 84 ? -3.518 18.868 -8.310 1.00 79.44 84 TYR A C 1
ATOM 633 O O . TYR A 1 84 ? -3.862 19.079 -7.147 1.00 79.44 84 TYR A O 1
ATOM 641 N N . LYS A 1 85 ? -4.182 18.018 -9.105 1.00 82.88 85 LYS A N 1
ATOM 642 C CA . LYS A 1 85 ? -5.344 17.240 -8.644 1.00 82.88 85 LYS A CA 1
ATOM 643 C C . LYS A 1 85 ? -4.976 16.269 -7.521 1.00 82.88 85 LYS A C 1
ATOM 645 O O . LYS A 1 85 ? -5.723 16.151 -6.553 1.00 82.88 85 LYS A O 1
ATOM 650 N N . LEU A 1 86 ? -3.816 15.620 -7.618 1.00 86.75 86 LEU A N 1
ATOM 651 C CA . LEU A 1 86 ? -3.315 14.702 -6.599 1.00 86.75 86 LEU A CA 1
ATOM 652 C C . LEU A 1 86 ? -2.994 15.427 -5.282 1.00 86.75 86 LEU A C 1
ATOM 654 O O . LEU A 1 86 ? -3.413 14.973 -4.220 1.00 86.75 86 LEU A O 1
ATOM 658 N N . TYR A 1 87 ? -2.327 16.584 -5.338 1.00 86.00 87 TYR A N 1
ATOM 659 C CA . TYR A 1 87 ? -2.087 17.414 -4.151 1.00 86.00 87 TYR A CA 1
ATOM 660 C C . TYR A 1 87 ? -3.391 17.908 -3.519 1.00 86.00 87 TYR A C 1
ATOM 662 O O . TYR A 1 87 ? -3.527 17.868 -2.297 1.00 86.00 87 TYR A O 1
ATOM 670 N N . GLY A 1 88 ? -4.371 18.312 -4.335 1.00 89.19 88 GLY A N 1
ATOM 671 C CA . GLY A 1 88 ? -5.702 18.683 -3.854 1.00 89.19 88 GLY A CA 1
ATOM 672 C C . GLY A 1 88 ? -6.402 17.534 -3.125 1.00 89.19 88 GLY A C 1
ATOM 673 O O . GLY A 1 88 ? -6.967 17.733 -2.050 1.00 89.19 88 GLY A O 1
ATOM 674 N N . PHE A 1 89 ? -6.304 16.312 -3.655 1.00 91.50 89 PHE A N 1
ATOM 675 C CA . PHE A 1 89 ? -6.857 15.123 -3.009 1.00 91.50 89 PHE A CA 1
ATOM 676 C C . PHE A 1 89 ? -6.163 14.807 -1.677 1.00 91.50 89 PHE A C 1
ATOM 678 O O . PHE A 1 89 ? -6.840 14.544 -0.684 1.00 91.50 89 PHE A O 1
ATOM 685 N N . TYR A 1 90 ? -4.830 14.902 -1.613 1.00 90.88 90 TYR A N 1
ATOM 686 C CA . TYR A 1 90 ? -4.095 14.715 -0.358 1.00 90.88 90 TYR A CA 1
ATOM 687 C C . TYR A 1 90 ? -4.427 15.778 0.692 1.00 90.88 90 TYR A C 1
ATOM 689 O O . TYR A 1 90 ? -4.560 15.442 1.869 1.00 90.88 90 TYR A O 1
ATOM 697 N N . ALA A 1 91 ? -4.626 17.034 0.287 1.00 92.31 91 ALA A N 1
ATOM 698 C CA . ALA A 1 91 ? -5.065 18.089 1.195 1.00 92.31 91 ALA A CA 1
ATOM 699 C C . ALA A 1 91 ? -6.464 17.798 1.767 1.00 92.31 91 ALA A C 1
ATOM 701 O O . ALA A 1 91 ? -6.667 17.896 2.977 1.00 92.31 91 ALA A O 1
ATOM 702 N N . LEU A 1 92 ? -7.413 17.375 0.923 1.00 92.88 92 LEU A N 1
ATOM 703 C CA . LEU A 1 92 ? -8.766 17.005 1.354 1.00 92.88 92 LEU A CA 1
ATOM 704 C C . LEU A 1 92 ? -8.770 15.793 2.291 1.00 92.88 92 LEU A C 1
ATOM 706 O O . LEU A 1 92 ? -9.458 15.818 3.311 1.00 92.88 92 LEU A O 1
ATOM 710 N N . LEU A 1 93 ? -7.981 14.758 1.988 1.00 92.31 93 LEU A N 1
ATOM 711 C CA . LEU A 1 93 ? -7.819 13.601 2.870 1.00 92.31 93 LEU A CA 1
ATOM 712 C C . LEU A 1 93 ? -7.227 13.997 4.224 1.00 92.31 93 LEU A C 1
ATOM 714 O O . LEU A 1 93 ? -7.740 13.573 5.259 1.00 92.31 93 LEU A O 1
ATOM 718 N N . GLY A 1 94 ? -6.189 14.836 4.230 1.00 91.69 94 GLY A N 1
ATOM 719 C CA . GLY A 1 94 ? -5.581 15.339 5.462 1.00 91.69 94 GLY A CA 1
ATOM 720 C C . GLY A 1 94 ? -6.583 16.101 6.331 1.00 91.69 94 GLY A C 1
ATOM 721 O O . GLY A 1 94 ? -6.694 15.831 7.526 1.00 91.69 94 GLY A O 1
ATOM 722 N N . LEU A 1 95 ? -7.370 16.995 5.723 1.00 91.88 95 LEU A N 1
ATOM 723 C CA . LEU A 1 95 ? -8.423 17.745 6.415 1.00 91.88 95 LEU A CA 1
AT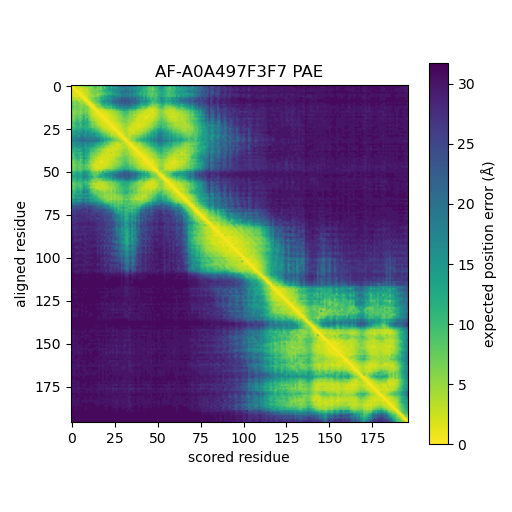OM 724 C C . LEU A 1 95 ? -9.543 16.837 6.934 1.00 91.88 95 LEU A C 1
ATOM 726 O O . LEU A 1 95 ? -10.011 17.024 8.054 1.00 91.88 95 LEU A O 1
ATOM 730 N N . SER A 1 96 ? -9.953 15.837 6.152 1.00 89.50 96 SER A N 1
ATOM 731 C CA . SER A 1 96 ? -10.979 14.872 6.558 1.00 89.50 96 SER A CA 1
ATOM 732 C C . SER A 1 96 ? -10.531 14.046 7.766 1.00 89.50 96 SER A C 1
ATOM 734 O O . SER A 1 96 ? -11.269 13.943 8.745 1.00 89.50 96 SER A O 1
ATOM 736 N N . LEU A 1 97 ? -9.302 13.524 7.750 1.00 88.75 97 LEU A N 1
ATOM 737 C CA . LEU A 1 97 ? -8.742 12.767 8.871 1.00 88.75 97 LEU A CA 1
ATOM 738 C C . LEU A 1 97 ? -8.560 13.641 10.118 1.00 88.75 97 LEU A C 1
ATOM 740 O O . LEU A 1 97 ? -8.900 13.214 11.222 1.00 88.75 97 LEU A O 1
ATOM 744 N N . ALA A 1 98 ? -8.097 14.883 9.950 1.00 88.19 98 ALA A N 1
ATOM 745 C CA . ALA A 1 98 ? -8.000 15.843 11.046 1.00 88.19 98 ALA A CA 1
ATOM 746 C C . ALA A 1 98 ? -9.380 16.180 11.638 1.00 88.19 98 ALA A C 1
ATOM 748 O O . ALA A 1 98 ? -9.512 16.282 12.854 1.00 88.19 98 ALA A O 1
ATOM 749 N N . GLY A 1 99 ? -10.419 16.290 10.805 1.00 87.12 99 GLY A N 1
ATOM 750 C CA . GLY A 1 99 ? -11.802 16.501 11.242 1.00 87.12 99 GLY A CA 1
ATOM 751 C C . GLY A 1 99 ? -12.420 15.297 11.962 1.00 87.12 99 GLY A C 1
ATOM 752 O O . GLY A 1 99 ? -13.295 15.471 12.808 1.00 87.12 99 GLY A O 1
ATOM 753 N N . LEU A 1 100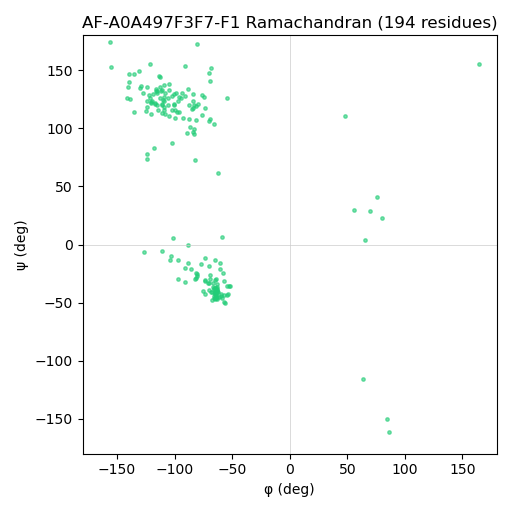 ? -11.945 14.080 11.683 1.00 87.69 100 LEU A N 1
ATOM 754 C CA . LEU A 1 100 ? -12.367 12.864 12.383 1.00 87.69 100 LEU A CA 1
ATOM 755 C C . LEU A 1 100 ? -11.646 12.669 13.722 1.00 87.69 100 LEU A C 1
ATOM 757 O O . LEU A 1 100 ? -12.211 12.044 14.623 1.00 87.69 100 LEU A O 1
ATOM 761 N N . ALA A 1 101 ? -10.449 13.231 13.901 1.00 84.88 101 ALA A N 1
ATOM 762 C CA . ALA A 1 101 ? -9.668 13.076 15.129 1.00 84.88 101 ALA A CA 1
ATOM 763 C C . ALA A 1 101 ? -10.424 13.482 16.419 1.00 84.88 101 ALA A C 1
ATOM 765 O O . ALA A 1 101 ? -10.390 12.703 17.373 1.00 84.88 101 ALA A O 1
ATOM 766 N N . PRO A 1 102 ? -11.183 14.600 16.477 1.00 82.31 102 PRO A N 1
ATOM 767 C CA . PRO A 1 102 ? -11.991 14.952 17.645 1.00 82.31 102 PRO A CA 1
ATOM 768 C C . PRO A 1 102 ? -13.100 13.941 17.936 1.00 82.31 102 PRO A C 1
ATOM 770 O O . PRO A 1 102 ? -13.378 13.662 19.098 1.00 82.31 102 PRO A O 1
ATOM 773 N N . SER A 1 103 ? -13.726 13.375 16.897 1.00 81.06 103 SER A N 1
ATOM 774 C CA . SER A 1 103 ? -14.803 12.390 17.059 1.00 81.06 103 SER A CA 1
ATOM 775 C C . SER A 1 103 ? -14.284 11.076 17.642 1.00 81.06 103 SER A C 1
ATOM 777 O O . SER A 1 103 ? -14.896 10.523 18.553 1.00 81.06 103 SER A O 1
ATOM 779 N N . ILE A 1 104 ? -13.111 10.629 17.183 1.00 81.88 104 ILE A N 1
ATOM 780 C CA . ILE A 1 104 ? -12.428 9.446 17.706 1.00 81.88 104 ILE A CA 1
ATOM 781 C C . ILE A 1 104 ? -11.956 9.722 19.133 1.00 81.88 104 ILE A C 1
ATOM 783 O O . ILE A 1 104 ? -12.238 8.924 20.019 1.00 81.88 104 ILE A O 1
ATOM 787 N N . TYR A 1 105 ? -11.308 10.864 19.384 1.00 81.50 105 TYR A N 1
ATOM 788 C CA . TYR A 1 105 ? -10.852 11.253 20.720 1.00 81.50 105 TYR A CA 1
ATOM 789 C C . TYR A 1 105 ? -12.014 11.299 21.717 1.00 81.50 105 TYR A C 1
ATOM 791 O O . TYR A 1 105 ? -11.956 10.683 22.777 1.00 81.50 105 TYR A O 1
ATOM 799 N N . PHE A 1 106 ? -13.112 11.961 21.360 1.00 79.38 106 PHE A N 1
ATOM 800 C CA . PHE A 1 106 ? -14.284 12.049 22.218 1.00 79.38 106 PHE A CA 1
ATOM 801 C C . PHE A 1 106 ? -14.942 10.684 22.434 1.00 79.38 106 PHE A C 1
ATOM 803 O O . PHE A 1 106 ? -15.299 10.363 23.559 1.00 79.38 106 PHE A O 1
ATOM 810 N N . ASN A 1 107 ? -15.076 9.851 21.400 1.00 77.62 107 ASN A N 1
ATOM 811 C CA . ASN A 1 107 ? -15.667 8.524 21.554 1.00 77.62 107 ASN A CA 1
ATOM 812 C C . ASN A 1 107 ? -14.789 7.614 22.431 1.00 77.62 107 ASN A C 1
ATOM 814 O O . ASN A 1 107 ? -15.295 7.009 23.366 1.00 77.62 107 ASN A O 1
ATOM 818 N N . PHE A 1 108 ? -13.474 7.583 22.206 1.00 72.19 108 PHE A N 1
ATOM 819 C CA . PHE A 1 108 ? -12.559 6.683 22.913 1.00 72.19 108 PHE A CA 1
ATOM 820 C C . PHE A 1 108 ? -12.297 7.110 24.364 1.00 72.19 108 PHE A C 1
ATOM 822 O O . PHE A 1 108 ? -12.312 6.273 25.263 1.00 72.19 108 PHE A O 1
ATOM 829 N N . PHE A 1 109 ? -12.099 8.409 24.618 1.00 65.69 109 PHE A N 1
ATOM 830 C CA . PHE A 1 109 ? -11.837 8.908 25.973 1.00 65.69 109 PHE A CA 1
ATOM 831 C C . PHE A 1 109 ? -13.113 9.069 26.807 1.00 65.69 109 PHE A C 1
ATOM 833 O O . PHE A 1 109 ? -13.057 8.922 28.025 1.00 65.69 109 PHE A O 1
ATOM 840 N N . ARG A 1 110 ? -14.276 9.300 26.182 1.00 58.59 110 ARG A N 1
ATOM 841 C CA . ARG A 1 110 ? -15.558 9.419 26.895 1.00 58.59 110 ARG A CA 1
ATOM 842 C C . ARG A 1 110 ? -16.307 8.087 27.027 1.00 58.59 110 ARG A C 1
ATOM 844 O O . ARG A 1 110 ? -17.092 7.942 27.955 1.00 58.59 110 ARG A O 1
ATOM 851 N N . ALA A 1 111 ? -16.015 7.075 26.202 1.00 56.34 111 ALA A N 1
ATOM 852 C CA . ALA A 1 111 ? -16.493 5.701 26.430 1.00 56.34 111 ALA A CA 1
ATOM 853 C C . ALA A 1 111 ? -15.905 5.058 27.706 1.00 56.34 111 ALA A C 1
ATOM 855 O O . ALA A 1 111 ? -16.421 4.042 28.172 1.00 56.34 111 ALA A O 1
ATOM 856 N N . GLY A 1 112 ? -14.860 5.660 28.290 1.00 53.16 112 GLY A N 1
ATOM 857 C CA . GLY A 1 112 ? -14.333 5.316 29.612 1.00 53.16 112 GLY A CA 1
ATOM 858 C C . GLY A 1 112 ? -15.168 5.847 30.785 1.00 53.16 112 GLY A C 1
ATOM 859 O O . GLY A 1 112 ? -15.058 5.320 31.892 1.00 53.16 112 GLY A O 1
ATOM 860 N N . GLU A 1 113 ? -16.057 6.826 30.569 1.00 55.59 113 GLU A N 1
ATOM 861 C CA . GLU A 1 113 ? -17.019 7.274 31.582 1.00 55.59 113 GLU A CA 1
ATOM 862 C C . GLU A 1 113 ? -18.229 6.343 31.607 1.00 55.59 113 GLU A C 1
ATOM 864 O O . GLU A 1 113 ? -19.331 6.653 31.175 1.00 55.59 113 GLU A O 1
ATOM 869 N N . SER A 1 114 ? -17.967 5.158 32.145 1.00 53.69 114 SER A N 1
ATOM 870 C CA . SER A 1 114 ? -18.909 4.285 32.817 1.00 53.69 114 SER A CA 1
ATOM 871 C C . SER A 1 114 ? -20.246 4.027 32.109 1.00 53.69 114 SER A C 1
ATOM 873 O O . SER A 1 114 ? -21.206 4.793 32.205 1.00 53.69 114 SER A O 1
ATOM 875 N N . LYS A 1 115 ? -20.408 2.790 31.635 1.00 53.75 115 LYS A N 1
ATOM 876 C CA . LYS A 1 115 ? -21.684 2.085 31.813 1.00 53.75 115 LYS A CA 1
ATOM 877 C C . LYS A 1 115 ? -21.942 1.894 33.320 1.00 53.75 115 LYS A C 1
ATOM 879 O O . LYS A 1 115 ? -21.955 0.771 33.808 1.00 53.75 115 LYS A O 1
ATOM 884 N N . LYS A 1 116 ? -22.066 2.978 34.093 1.00 56.81 116 LYS A N 1
ATOM 885 C CA . LYS A 1 116 ? -22.606 2.914 35.446 1.00 56.81 116 LYS A CA 1
ATOM 886 C C . LYS A 1 116 ? -24.079 2.617 35.265 1.00 56.81 116 LYS A C 1
ATOM 888 O O . LYS A 1 116 ? -24.831 3.456 34.792 1.00 56.81 116 LYS A O 1
ATOM 893 N N . ASP A 1 117 ? -24.432 1.378 35.576 1.00 58.41 117 ASP A N 1
ATOM 894 C CA . ASP A 1 117 ? -25.630 1.087 36.347 1.00 58.41 117 ASP A CA 1
ATOM 895 C C . ASP A 1 117 ? -26.959 1.635 35.798 1.00 58.41 117 ASP A C 1
ATOM 897 O O . ASP A 1 117 ? -27.899 1.817 36.563 1.00 58.41 117 ASP A O 1
ATOM 901 N N . VAL A 1 118 ? -27.099 1.784 34.474 1.00 64.19 118 VAL A N 1
ATOM 902 C CA . VAL A 1 118 ? -28.409 2.034 33.833 1.00 64.19 118 VAL A CA 1
ATOM 903 C C . VAL A 1 118 ? -29.429 0.988 34.303 1.00 64.19 118 VAL A C 1
ATOM 905 O O . VAL A 1 118 ? -30.587 1.301 34.552 1.00 64.19 118 VAL A O 1
ATOM 908 N N . TRP A 1 119 ? -28.977 -0.250 34.521 1.00 65.19 119 TRP A N 1
ATOM 909 C CA . TRP A 1 119 ? -29.783 -1.315 35.115 1.00 65.19 119 TRP A CA 1
ATOM 910 C C . TRP A 1 119 ? -30.192 -1.042 36.565 1.00 65.19 119 TRP A C 1
ATOM 912 O O . TRP A 1 119 ? -31.320 -1.360 36.922 1.00 65.19 119 TRP A O 1
ATOM 922 N N . LYS A 1 120 ? -29.338 -0.438 37.402 1.00 66.81 120 LYS A N 1
ATOM 923 C CA . LYS A 1 120 ? -29.727 -0.107 38.782 1.00 66.81 120 LYS A CA 1
ATOM 924 C C . LYS A 1 120 ? -30.753 1.015 38.809 1.00 66.81 120 LYS A C 1
ATOM 926 O O . LYS A 1 120 ? -31.693 0.910 39.579 1.00 66.81 120 LYS A O 1
ATOM 931 N N . ASP A 1 121 ? -30.628 2.027 37.951 1.00 73.44 121 ASP A N 1
ATOM 932 C CA . ASP A 1 121 ? -31.622 3.107 37.873 1.00 73.44 121 ASP A CA 1
ATOM 933 C C . ASP A 1 121 ? -32.984 2.612 37.364 1.00 73.44 121 ASP A C 1
ATOM 935 O O . ASP A 1 121 ? -34.018 3.084 37.831 1.00 73.44 121 ASP A O 1
ATOM 939 N N . LEU A 1 122 ? -33.004 1.618 36.469 1.00 73.38 122 LEU A N 1
ATOM 940 C CA . LEU A 1 122 ? -34.242 0.966 36.021 1.00 73.38 122 LEU A CA 1
ATOM 941 C C . LEU A 1 122 ? -34.848 0.025 37.072 1.00 73.38 122 LEU A C 1
ATOM 943 O O . LEU A 1 122 ? -36.066 -0.133 37.114 1.00 73.38 122 LEU A O 1
ATOM 947 N N . LEU A 1 123 ? -34.020 -0.602 37.909 1.00 71.50 123 LEU A N 1
ATOM 948 C CA . LEU A 1 123 ? -34.471 -1.514 38.964 1.00 71.50 123 LEU A CA 1
ATOM 949 C C . LEU A 1 123 ? -34.832 -0.787 40.265 1.00 71.50 123 LEU A C 1
ATOM 951 O O . LEU A 1 123 ? -35.609 -1.323 41.045 1.00 71.50 123 LEU A O 1
ATOM 955 N N . LYS A 1 124 ? -34.337 0.435 40.488 1.00 74.81 124 LYS A N 1
ATOM 956 C CA . LYS A 1 124 ? -34.576 1.237 41.700 1.00 74.81 124 LYS A CA 1
ATOM 957 C C . LYS A 1 124 ? -36.062 1.430 42.043 1.00 74.81 124 LYS A C 1
ATOM 959 O O . LYS A 1 124 ? -36.409 1.278 43.207 1.00 74.81 124 LYS A O 1
ATOM 964 N N . PRO A 1 125 ? -36.967 1.709 41.081 1.00 80.31 125 PRO A N 1
ATOM 965 C CA . PRO A 1 125 ? -38.401 1.808 41.371 1.00 80.31 125 PRO A CA 1
ATOM 966 C C . PRO A 1 125 ? -39.051 0.461 41.718 1.00 80.31 125 PRO A C 1
ATOM 968 O O . PRO A 1 125 ? -40.154 0.432 42.252 1.00 80.31 125 PRO A O 1
ATOM 971 N N . LEU A 1 126 ? -38.399 -0.649 41.366 1.00 71.88 126 LEU A N 1
ATOM 972 C CA . LEU A 1 126 ? -38.894 -2.009 41.559 1.00 71.88 126 LEU A CA 1
ATOM 973 C C . LEU A 1 126 ? -38.216 -2.710 42.743 1.00 71.88 126 LEU A C 1
ATOM 975 O O . LEU A 1 126 ? -38.679 -3.769 43.145 1.00 71.88 126 LEU A O 1
ATOM 979 N N . GLU A 1 127 ? -37.160 -2.132 43.319 1.00 70.75 127 GLU A N 1
ATOM 980 C CA . GLU A 1 127 ? -36.342 -2.724 44.386 1.00 70.75 127 GLU A CA 1
ATOM 981 C C . GLU A 1 127 ? -37.178 -3.170 45.593 1.00 70.75 127 GLU A C 1
ATOM 983 O O . GLU A 1 127 ? -36.930 -4.231 46.161 1.00 70.75 127 GLU A O 1
ATOM 988 N N . ASP A 1 128 ? -38.236 -2.427 45.923 1.00 68.44 128 ASP A N 1
ATOM 989 C CA . ASP A 1 128 ? -39.127 -2.769 47.032 1.00 68.44 128 ASP A CA 1
ATOM 990 C C . ASP A 1 128 ? -39.980 -4.021 46.770 1.00 68.44 128 ASP A C 1
ATOM 992 O O . ASP A 1 128 ? -40.290 -4.749 47.718 1.00 68.44 128 ASP A O 1
ATOM 996 N N . TYR A 1 129 ? -40.303 -4.293 45.501 1.00 68.19 129 TYR A N 1
ATOM 997 C CA . TYR A 1 129 ? -41.132 -5.416 45.040 1.00 68.19 129 TYR A CA 1
ATOM 998 C C . TYR A 1 129 ? -40.313 -6.621 44.562 1.00 68.19 129 TYR A C 1
ATOM 1000 O O . TYR A 1 129 ? -40.865 -7.701 44.351 1.00 68.19 129 TYR A O 1
ATOM 1008 N N . LEU A 1 130 ? -39.009 -6.445 44.353 1.00 70.88 130 LEU A N 1
ATOM 1009 C CA . LEU A 1 130 ? -38.119 -7.497 43.885 1.00 70.88 130 LEU A CA 1
ATOM 1010 C C . LEU A 1 130 ? -37.672 -8.362 45.063 1.00 70.88 130 LEU A C 1
ATOM 1012 O O . LEU A 1 130 ? -37.019 -7.889 45.987 1.00 70.88 130 LEU A O 1
ATOM 1016 N N . VAL A 1 131 ? -37.983 -9.653 44.990 1.00 72.94 131 VAL A N 1
ATOM 1017 C CA . VAL A 1 131 ? -37.459 -10.664 45.912 1.00 72.94 131 VAL A CA 1
ATOM 1018 C C . VAL A 1 131 ? -36.340 -11.430 45.221 1.00 72.94 131 VAL A C 1
ATOM 1020 O O . VAL A 1 131 ? -36.525 -11.949 44.117 1.00 72.94 131 VAL A O 1
ATOM 1023 N N . LYS A 1 132 ? -35.173 -11.512 45.868 1.00 73.25 132 LYS A N 1
ATOM 1024 C CA . LYS A 1 132 ? -34.035 -12.267 45.338 1.00 73.25 132 LYS A CA 1
ATOM 1025 C C . LYS A 1 132 ? -34.159 -13.740 45.707 1.00 73.25 132 LYS A C 1
ATOM 1027 O O . LYS A 1 132 ? -34.137 -14.117 46.880 1.00 73.25 132 LYS A O 1
ATOM 1032 N N . VAL A 1 133 ? -34.266 -14.572 44.677 1.00 74.50 133 VAL A N 1
ATOM 1033 C CA . VAL A 1 133 ? -34.284 -16.033 44.787 1.00 74.50 133 VAL A CA 1
ATOM 1034 C C . VAL A 1 133 ? -32.937 -16.588 44.328 1.00 74.50 133 VAL A C 1
ATOM 1036 O O . VAL A 1 133 ? -32.395 -16.140 43.318 1.00 74.50 133 VAL A O 1
ATOM 1039 N N . LYS A 1 134 ? -32.397 -17.575 45.047 1.00 71.88 134 LYS A N 1
ATOM 1040 C CA . LYS A 1 134 ? -31.147 -18.255 44.672 1.00 71.88 134 LYS A CA 1
ATOM 1041 C C . LYS A 1 134 ? -31.327 -19.149 43.445 1.00 71.88 134 LYS A C 1
ATOM 1043 O O . LYS A 1 134 ? -30.398 -19.322 42.663 1.00 71.88 134 LYS A O 1
ATOM 1048 N N . SER A 1 135 ? -32.511 -19.739 43.283 1.00 66.69 135 SER A N 1
ATOM 1049 C CA . SER A 1 135 ? -32.863 -20.566 42.128 1.00 66.69 135 SER A CA 1
ATOM 1050 C C . SER A 1 135 ? -34.376 -20.605 41.904 1.00 66.69 135 SER A C 1
ATOM 1052 O O . SER A 1 135 ? -35.164 -20.438 42.838 1.00 66.69 135 SER A O 1
ATOM 1054 N N . PHE A 1 136 ? -34.777 -20.814 40.650 1.00 64.56 136 PHE A N 1
ATOM 1055 C CA . PHE A 1 136 ? -36.153 -21.141 40.280 1.00 64.56 136 PHE A CA 1
ATOM 1056 C C . PHE A 1 136 ? -36.284 -22.666 40.275 1.00 64.56 136 PHE A C 1
ATOM 1058 O O . PHE A 1 136 ? -35.464 -23.341 39.654 1.00 64.56 136 PHE A O 1
ATOM 1065 N N . SER A 1 137 ? -37.274 -23.223 40.974 1.00 62.50 137 SER A N 1
ATOM 1066 C CA . SER A 1 137 ? -37.500 -24.670 40.956 1.00 62.50 137 SER A CA 1
ATOM 1067 C C . SER A 1 137 ? -38.331 -25.086 39.743 1.00 62.50 137 SER A C 1
ATOM 1069 O O . SER A 1 137 ? -39.402 -24.545 39.476 1.00 62.50 137 SER A O 1
ATOM 1071 N N . GLU A 1 138 ? -37.838 -26.083 39.012 1.00 52.91 138 GLU A N 1
ATOM 1072 C CA . GLU A 1 138 ? -38.543 -26.737 37.908 1.00 52.91 138 GLU A CA 1
ATOM 1073 C C . GLU A 1 138 ? -39.084 -28.093 38.395 1.00 52.91 138 GLU A C 1
ATOM 1075 O O . GLU A 1 138 ? -38.412 -29.119 38.303 1.00 52.91 138 GLU A O 1
ATOM 1080 N N . GLY A 1 139 ? -40.289 -28.115 38.978 1.00 49.62 139 GLY A N 1
ATOM 1081 C CA . GLY A 1 139 ? -40.939 -29.361 39.411 1.00 49.62 139 GLY A CA 1
ATOM 1082 C C . GLY A 1 139 ? -42.112 -29.163 40.376 1.00 49.62 139 GLY A C 1
ATOM 1083 O O . GLY A 1 139 ? -42.173 -28.158 41.070 1.00 49.62 139 GLY A O 1
ATOM 1084 N N . GLY A 1 140 ? -43.043 -30.130 40.409 1.00 52.81 140 GLY A N 1
ATOM 1085 C CA . GLY A 1 140 ? -44.437 -30.030 40.899 1.00 52.81 140 GLY A CA 1
ATOM 1086 C C . GLY A 1 140 ? -44.721 -29.604 42.352 1.00 52.81 140 GLY A C 1
ATOM 1087 O O . GLY A 1 140 ? -45.877 -29.612 42.758 1.00 52.81 140 GLY A O 1
ATOM 1088 N N . SER A 1 141 ? -43.720 -29.206 43.131 1.00 58.06 141 SER A N 1
ATOM 1089 C CA . SER A 1 141 ? -43.900 -28.345 44.305 1.00 58.06 141 SER A CA 1
ATOM 1090 C C . SER A 1 141 ? -42.813 -27.280 44.245 1.00 58.06 141 SER A C 1
ATOM 1092 O O . SER A 1 141 ? -41.624 -27.598 44.297 1.00 58.06 141 SER A O 1
ATOM 1094 N N . VAL A 1 142 ? -43.222 -26.025 44.065 1.00 68.94 142 VAL A N 1
ATOM 1095 C CA . VAL A 1 142 ? -42.312 -24.934 43.711 1.00 68.94 142 VAL A CA 1
ATOM 1096 C C . VAL A 1 142 ? -41.661 -24.416 44.989 1.00 68.94 142 VAL A C 1
ATOM 1098 O O . VAL A 1 142 ? -42.240 -23.606 45.710 1.00 68.94 142 VAL A O 1
ATOM 1101 N N . VAL A 1 143 ? -40.471 -24.924 45.310 1.00 74.06 143 VAL A N 1
ATOM 1102 C CA . VAL A 1 143 ? -39.659 -24.414 46.421 1.00 74.06 143 VAL A CA 1
ATOM 1103 C C . VAL A 1 143 ? -38.785 -23.267 45.915 1.00 74.06 143 VAL A C 1
ATOM 1105 O O . VAL A 1 143 ? -37.979 -23.463 45.006 1.00 74.06 143 VAL A O 1
ATOM 1108 N N . PHE A 1 144 ? -38.937 -22.076 46.487 1.00 78.06 144 PHE A N 1
ATOM 1109 C CA . PHE A 1 144 ? -38.088 -20.916 46.229 1.00 78.06 144 PHE A CA 1
ATOM 1110 C C . PHE A 1 144 ? -37.151 -20.696 47.410 1.00 78.06 144 PHE A C 1
ATOM 1112 O O . PHE A 1 144 ? -37.589 -20.299 48.490 1.00 78.06 144 PHE A O 1
ATOM 1119 N N . GLU A 1 145 ? -35.858 -20.936 47.200 1.00 79.44 145 GLU A N 1
ATOM 1120 C CA . GLU A 1 145 ? -34.839 -20.610 48.194 1.00 79.44 145 GLU A CA 1
ATOM 1121 C C . GLU A 1 145 ? -34.484 -19.119 48.095 1.00 79.44 145 GLU A C 1
ATOM 1123 O O . GLU A 1 145 ? -34.031 -18.643 47.052 1.00 79.44 145 GLU A O 1
ATOM 1128 N N . LEU A 1 146 ? -34.713 -18.374 49.172 1.00 81.38 146 LEU A N 1
ATOM 1129 C CA . LEU A 1 146 ? -34.483 -16.935 49.258 1.00 81.38 146 LEU A CA 1
ATOM 1130 C C . LEU A 1 146 ? -33.073 -16.622 49.762 1.00 81.38 146 LEU A C 1
ATOM 1132 O O . LEU A 1 146 ? -32.464 -17.393 50.508 1.00 81.38 146 LEU A O 1
ATOM 1136 N N . GLU A 1 147 ? -32.558 -15.454 49.381 1.00 77.81 147 GLU A N 1
ATOM 1137 C CA . GLU A 1 147 ? -31.259 -14.967 49.863 1.00 77.81 147 GLU A CA 1
ATOM 1138 C C . GLU A 1 147 ? -31.332 -14.308 51.244 1.00 77.81 147 GLU A C 1
ATOM 1140 O O . GLU A 1 147 ? -30.349 -14.364 51.978 1.00 77.81 147 GLU A O 1
ATOM 1145 N N . ASN A 1 148 ? -32.470 -13.704 51.608 1.00 80.75 148 ASN A N 1
ATOM 1146 C CA . ASN A 1 148 ? -32.614 -12.909 52.829 1.00 80.75 148 ASN A CA 1
ATOM 1147 C C . ASN A 1 148 ? -33.909 -13.230 53.588 1.00 80.75 148 ASN A C 1
ATOM 1149 O O . ASN A 1 148 ? -34.963 -13.455 52.993 1.00 80.75 148 ASN A O 1
ATOM 1153 N N . LEU A 1 149 ? -33.852 -13.140 54.922 1.00 80.75 149 LEU A N 1
ATOM 1154 C CA . LEU A 1 149 ? -35.034 -13.253 55.790 1.00 80.75 149 LEU A CA 1
ATOM 1155 C C . LEU A 1 149 ? -36.037 -12.105 55.572 1.00 80.75 149 LEU A C 1
ATOM 1157 O O . LEU A 1 149 ? -37.238 -12.299 55.730 1.00 80.75 149 LEU A O 1
ATOM 1161 N N . GLU A 1 150 ? -35.554 -10.918 55.198 1.00 80.38 150 GLU A N 1
ATOM 1162 C CA . GLU A 1 150 ? -36.400 -9.741 54.953 1.00 80.38 150 GLU A CA 1
ATOM 1163 C C . GLU A 1 150 ? -37.328 -9.941 53.749 1.00 80.38 150 GLU A C 1
ATOM 1165 O O . GLU A 1 150 ? -38.507 -9.595 53.799 1.00 80.38 150 GLU A O 1
ATOM 1170 N N . ASP A 1 151 ? -36.829 -10.594 52.702 1.00 81.56 151 ASP A N 1
ATOM 1171 C CA . ASP A 1 151 ? -37.637 -10.944 51.537 1.00 81.56 151 ASP A CA 1
ATOM 1172 C C . ASP A 1 151 ? -38.711 -11.983 51.902 1.00 81.56 151 ASP A C 1
ATOM 1174 O O . ASP A 1 151 ? -39.856 -11.881 51.457 1.00 81.56 151 ASP A O 1
ATOM 1178 N N . LEU A 1 152 ? -38.384 -12.930 52.795 1.00 82.62 152 LEU A N 1
ATOM 1179 C CA . LEU A 1 152 ? -39.360 -13.877 53.343 1.00 82.62 152 LEU A CA 1
ATOM 1180 C C . LEU A 1 152 ? -40.448 -13.161 54.160 1.00 82.62 152 LEU A C 1
ATOM 1182 O O . LEU A 1 152 ? -41.618 -13.529 54.072 1.00 82.62 152 LEU A O 1
ATOM 1186 N N . ARG A 1 153 ? -40.082 -12.128 54.932 1.00 81.00 153 ARG A N 1
ATOM 1187 C CA . ARG A 1 153 ? -41.025 -11.304 55.705 1.00 81.00 153 ARG A CA 1
ATOM 1188 C C . ARG A 1 153 ? -41.982 -10.543 54.794 1.00 81.00 153 ARG A C 1
ATOM 1190 O O . ARG A 1 153 ? -43.185 -10.592 55.030 1.00 81.00 153 ARG A O 1
ATOM 1197 N N . LYS A 1 154 ? -41.475 -9.903 53.734 1.00 84.00 154 LYS A N 1
ATOM 1198 C CA . LYS A 1 154 ? -42.305 -9.215 52.730 1.00 84.00 154 LYS A CA 1
ATOM 1199 C C . LYS A 1 154 ? -43.324 -10.162 52.095 1.00 84.00 154 LYS A C 1
ATOM 1201 O O . LYS A 1 154 ? -44.493 -9.808 51.966 1.00 84.00 154 LYS A O 1
ATOM 1206 N N . ILE A 1 155 ? -42.899 -11.379 51.747 1.00 82.94 155 ILE A N 1
ATOM 1207 C CA . ILE A 1 155 ? -43.787 -12.416 51.203 1.00 82.94 155 ILE A CA 1
ATOM 1208 C C . ILE A 1 155 ? -44.828 -12.846 52.245 1.00 82.94 155 ILE A C 1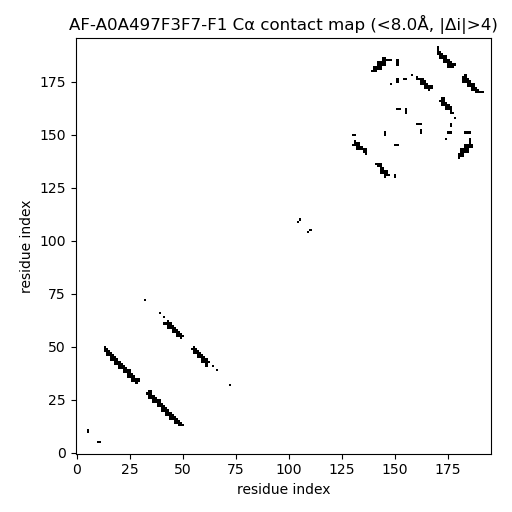
ATOM 1210 O O . ILE A 1 155 ? -46.013 -12.923 51.932 1.00 82.94 155 ILE A O 1
ATOM 1214 N N . ALA A 1 156 ? -44.416 -13.088 53.490 1.00 82.06 156 ALA A N 1
ATOM 1215 C CA . ALA A 1 156 ? -45.320 -13.465 54.574 1.00 82.06 156 ALA A CA 1
ATOM 1216 C C . ALA A 1 156 ? -46.396 -12.397 54.837 1.00 82.06 156 ALA A C 1
ATOM 1218 O O . ALA A 1 156 ? -47.573 -12.730 54.971 1.00 82.06 156 ALA A O 1
ATOM 1219 N N . GLU A 1 157 ? -46.004 -11.120 54.859 1.00 82.94 157 GLU A N 1
ATOM 1220 C CA . GLU A 1 157 ? -46.912 -9.979 55.020 1.00 82.94 157 GLU A CA 1
ATOM 1221 C C . GLU A 1 157 ? -47.833 -9.804 53.811 1.00 82.94 157 GLU A C 1
ATOM 1223 O O . GLU A 1 157 ? -49.029 -9.582 53.989 1.00 82.94 157 GLU A O 1
ATOM 1228 N N . GLY A 1 158 ? -47.311 -9.971 52.592 1.00 81.12 158 GLY A N 1
ATOM 1229 C CA . GLY A 1 158 ? -48.097 -9.881 51.361 1.00 81.12 158 GLY A CA 1
ATOM 1230 C C . GLY A 1 158 ? -49.141 -10.993 51.215 1.00 81.12 158 GLY A C 1
ATOM 1231 O O . GLY A 1 158 ? -50.248 -10.736 50.749 1.00 81.12 158 GLY A O 1
ATOM 1232 N N . ILE A 1 159 ? -48.815 -12.217 51.641 1.00 83.56 159 ILE A N 1
ATOM 1233 C CA . ILE A 1 159 ? -49.716 -13.383 51.582 1.00 83.56 159 ILE A CA 1
ATOM 1234 C C . ILE A 1 159 ? -50.597 -13.475 52.848 1.00 83.56 159 ILE A C 1
ATOM 1236 O O . ILE A 1 159 ? -51.603 -14.184 52.870 1.00 83.56 159 ILE A O 1
ATOM 1240 N N . GLY A 1 160 ? -50.246 -12.754 53.919 1.00 78.44 160 GLY A N 1
ATOM 1241 C CA . GLY A 1 160 ? -50.951 -12.790 55.203 1.00 78.44 160 GLY A CA 1
ATOM 1242 C C . GLY A 1 160 ? -50.778 -14.113 55.957 1.00 78.44 160 GLY A C 1
ATOM 1243 O O . GLY A 1 160 ? -51.671 -14.524 56.699 1.00 78.44 160 GLY A O 1
ATOM 1244 N N . LYS A 1 161 ? -49.651 -14.809 55.754 1.00 83.19 161 LYS A N 1
ATOM 1245 C CA . LYS A 1 161 ? -49.366 -16.124 56.350 1.00 83.19 161 LYS A CA 1
ATOM 1246 C C . LYS A 1 161 ? -48.201 -16.060 57.337 1.00 83.19 161 LYS A C 1
ATOM 1248 O O . LYS A 1 161 ? -47.252 -15.313 57.114 1.00 83.19 161 LYS A O 1
ATOM 1253 N N . PRO A 1 162 ? -48.236 -16.851 58.424 1.00 75.75 162 PRO A N 1
ATOM 1254 C CA . PRO A 1 162 ? -47.161 -16.856 59.406 1.00 75.75 162 PRO A CA 1
ATOM 1255 C C . PRO A 1 162 ? -45.884 -17.496 58.846 1.00 75.75 162 PRO A C 1
ATOM 1257 O O . PRO A 1 162 ? -45.937 -18.450 58.068 1.00 75.75 162 PRO A O 1
ATOM 1260 N N . ILE A 1 163 ? -44.731 -17.005 59.305 1.00 85.38 163 ILE A N 1
ATOM 1261 C CA . ILE A 1 163 ? -43.426 -17.618 59.038 1.00 85.38 163 ILE A CA 1
ATOM 1262 C C . ILE A 1 163 ? -43.239 -18.795 59.998 1.00 85.38 163 ILE A C 1
ATOM 1264 O O . ILE A 1 163 ? -43.246 -18.626 61.218 1.00 85.38 163 ILE A O 1
ATOM 1268 N N . LEU A 1 164 ? -43.052 -19.991 59.448 1.00 81.62 164 LEU A N 1
ATOM 1269 C CA . LEU A 1 164 ? -42.756 -21.200 60.206 1.00 81.62 164 LEU A CA 1
ATOM 1270 C C . LEU A 1 164 ? -41.242 -21.320 60.395 1.00 81.62 164 LEU A C 1
ATOM 1272 O O . LEU A 1 164 ? -40.484 -21.166 59.441 1.00 81.62 164 LEU A O 1
ATOM 1276 N N . MET A 1 165 ? -40.795 -21.622 61.613 1.00 80.88 165 MET A N 1
ATOM 1277 C CA . MET A 1 165 ? -39.381 -21.839 61.925 1.00 80.88 165 MET A CA 1
ATOM 1278 C C . MET A 1 165 ? -39.161 -23.287 62.358 1.00 80.88 165 MET A C 1
ATOM 1280 O O . MET A 1 165 ? -39.843 -23.780 63.258 1.00 80.88 165 MET A O 1
ATOM 1284 N N . LYS A 1 166 ? -38.172 -23.947 61.755 1.00 80.88 166 LYS A N 1
ATOM 1285 C CA . LYS A 1 166 ? -37.686 -25.268 62.157 1.00 80.88 166 LYS A CA 1
ATOM 1286 C C . LYS A 1 166 ? -36.193 -25.191 62.466 1.00 80.88 166 LYS A C 1
ATOM 1288 O O . LYS A 1 166 ? -35.406 -24.730 61.640 1.00 80.88 166 LYS A O 1
ATOM 1293 N N . SER A 1 167 ? -35.805 -25.687 63.635 1.00 79.62 167 SER A N 1
ATOM 1294 C CA . SER A 1 167 ? -34.400 -25.934 63.965 1.00 79.62 167 SER A CA 1
ATOM 1295 C C . SER A 1 167 ? -34.008 -27.309 63.427 1.00 79.62 167 SER A C 1
ATOM 1297 O O . SER A 1 167 ? -34.594 -28.312 63.831 1.00 79.62 167 SER A O 1
ATOM 1299 N N . GLU A 1 168 ? -33.071 -27.358 62.481 1.00 76.69 168 GLU A N 1
ATOM 1300 C CA . GLU A 1 168 ? -32.548 -28.622 61.939 1.00 76.69 168 GLU A CA 1
ATOM 1301 C C . GLU A 1 168 ? -31.325 -29.101 62.731 1.00 76.69 168 GLU A C 1
ATOM 1303 O O . GLU A 1 168 ? -31.114 -30.298 62.909 1.00 76.69 168 GLU A O 1
ATOM 1308 N N . SER A 1 169 ? -30.533 -28.165 63.253 1.00 73.50 169 SER A N 1
ATOM 1309 C CA . SER A 1 169 ? -29.375 -28.402 64.123 1.00 73.50 169 SER A CA 1
ATOM 1310 C C . SER A 1 169 ? -29.109 -27.142 64.956 1.00 73.50 169 SER A C 1
ATOM 1312 O O . SER A 1 169 ? -29.724 -26.105 64.698 1.00 73.50 169 SER A O 1
ATOM 1314 N N . ASP A 1 170 ? -28.165 -27.184 65.900 1.00 72.94 170 ASP A N 1
ATOM 1315 C CA . ASP A 1 170 ? -27.815 -26.018 66.737 1.00 72.94 170 ASP A CA 1
ATOM 1316 C C . ASP A 1 170 ? -27.366 -24.792 65.916 1.00 72.94 170 ASP A C 1
ATOM 1318 O O . ASP A 1 170 ? -27.547 -23.647 66.332 1.00 72.94 170 ASP A O 1
ATOM 1322 N N . PHE A 1 171 ? -26.868 -25.032 64.699 1.00 70.56 171 PHE A N 1
ATOM 1323 C CA . PHE A 1 171 ? -26.297 -24.017 63.811 1.00 70.56 171 PHE A CA 1
ATOM 1324 C C . PHE A 1 171 ? -27.137 -23.732 62.559 1.00 70.56 171 PHE A C 1
ATOM 1326 O O . PHE A 1 171 ? -26.812 -22.816 61.806 1.00 70.56 171 PHE A O 1
ATOM 1333 N N . VAL A 1 172 ? -28.216 -24.488 62.318 1.00 79.81 172 VAL A N 1
ATOM 1334 C CA . VAL A 1 172 ? -29.035 -24.361 61.101 1.00 79.81 172 VAL A CA 1
ATOM 1335 C C . VAL A 1 172 ? -30.491 -24.110 61.468 1.00 79.81 172 VAL A C 1
ATOM 1337 O O . VAL A 1 172 ? -31.172 -24.974 62.032 1.00 79.81 172 VAL A O 1
ATOM 1340 N N . ARG A 1 173 ? -30.986 -22.925 61.097 1.00 80.81 173 ARG A N 1
ATOM 1341 C CA . ARG A 1 173 ? -32.399 -22.551 61.225 1.00 80.81 173 ARG A CA 1
ATOM 1342 C C . ARG A 1 173 ? -33.022 -22.396 59.847 1.00 80.81 173 ARG A C 1
ATOM 1344 O O . ARG A 1 173 ? -32.523 -21.638 59.019 1.00 80.81 173 ARG A O 1
ATOM 1351 N N . ILE A 1 174 ? -34.123 -23.102 59.622 1.00 83.44 174 ILE A N 1
ATOM 1352 C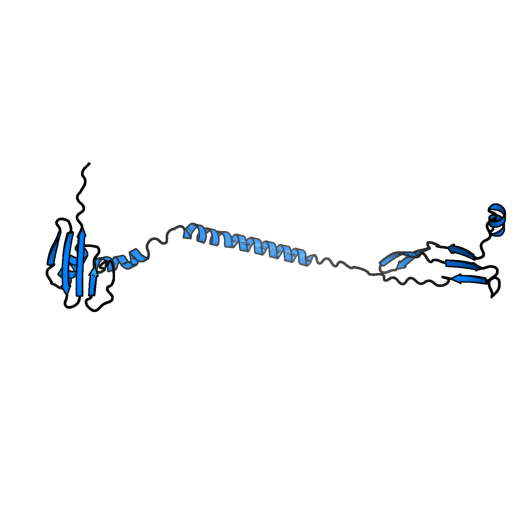 CA . ILE A 1 174 ? -34.897 -23.039 58.384 1.00 83.44 174 ILE A CA 1
ATOM 1353 C C . ILE A 1 174 ? -36.168 -22.243 58.662 1.00 83.44 174 ILE A C 1
ATOM 1355 O O . ILE A 1 174 ? -36.929 -22.568 59.577 1.00 83.44 174 ILE A O 1
ATOM 1359 N N . PHE A 1 175 ? -36.398 -21.207 57.864 1.00 84.06 175 PHE A N 1
ATOM 1360 C CA . PHE A 1 175 ? -37.604 -20.390 57.889 1.00 84.06 175 PHE A CA 1
ATOM 1361 C C . PHE A 1 175 ? -38.407 -20.646 56.621 1.00 84.06 175 PHE A C 1
ATOM 1363 O O . PHE A 1 175 ? -37.838 -20.651 55.532 1.00 84.06 175 PHE A O 1
ATOM 1370 N N . ARG A 1 176 ? -39.718 -20.860 56.747 1.00 85.12 176 ARG A N 1
ATOM 1371 C CA . ARG A 1 176 ? -40.571 -21.246 55.623 1.00 85.12 176 ARG A CA 1
ATOM 1372 C C . ARG A 1 176 ? -41.930 -20.552 55.646 1.00 85.12 176 ARG A C 1
ATOM 1374 O O . ARG A 1 176 ? -42.561 -20.462 56.696 1.00 85.12 176 ARG A O 1
ATOM 1381 N N . VAL A 1 177 ? -42.407 -20.136 54.477 1.00 85.69 177 VAL A N 1
ATOM 1382 C CA . VAL A 1 177 ? -43.783 -19.669 54.239 1.00 85.69 177 VAL A CA 1
ATOM 1383 C C . VAL A 1 177 ? -44.421 -20.593 53.206 1.00 85.69 177 VAL A C 1
ATOM 1385 O O . VAL A 1 177 ? -43.818 -20.875 52.173 1.00 85.69 177 VAL A O 1
ATOM 1388 N N . ILE A 1 178 ? -45.620 -21.101 53.500 1.00 81.19 178 ILE A N 1
ATOM 1389 C CA . ILE A 1 178 ? -46.320 -22.068 52.643 1.00 81.19 178 ILE A CA 1
ATOM 1390 C C . ILE A 1 178 ? -47.512 -21.384 51.984 1.00 81.19 178 ILE A C 1
ATOM 1392 O O . ILE A 1 178 ? -48.476 -21.009 52.659 1.00 81.19 178 ILE A O 1
ATOM 1396 N N . ASP A 1 179 ? -47.478 -21.279 50.660 1.00 81.06 179 ASP A N 1
ATOM 1397 C CA . ASP A 1 179 ? -48.578 -20.772 49.856 1.00 81.06 179 ASP A CA 1
ATOM 1398 C C . ASP A 1 179 ? -49.127 -21.813 48.878 1.00 81.06 179 ASP A C 1
ATOM 1400 O O . ASP A 1 179 ? -48.750 -21.869 47.711 1.00 81.06 179 ASP A O 1
ATOM 1404 N N . GLY A 1 180 ? -50.019 -22.675 49.382 1.00 80.25 180 GLY A N 1
ATOM 1405 C CA . GLY A 1 180 ? -50.579 -23.771 48.591 1.00 80.25 180 GLY A CA 1
ATOM 1406 C C . GLY A 1 180 ? -49.476 -24.745 48.180 1.00 80.25 180 GLY A C 1
ATOM 1407 O O . GLY A 1 180 ? -48.845 -25.348 49.047 1.00 80.25 180 GLY A O 1
ATOM 1408 N N . ASP A 1 181 ? -49.232 -24.840 46.874 1.00 78.25 181 ASP A N 1
ATOM 1409 C CA . ASP A 1 181 ? -48.200 -25.695 46.272 1.00 78.25 181 ASP A CA 1
ATOM 1410 C C . ASP A 1 181 ? -46.821 -25.009 46.164 1.00 78.25 181 ASP A C 1
ATOM 1412 O O . ASP A 1 181 ? -45.854 -25.610 45.682 1.00 78.25 181 ASP A O 1
ATOM 1416 N N . VAL A 1 182 ? -46.718 -23.749 46.608 1.00 79.69 182 VAL A N 1
ATOM 1417 C CA . VAL A 1 182 ? -45.486 -22.951 46.605 1.00 79.69 182 VAL A CA 1
ATOM 1418 C C . VAL A 1 182 ? -44.918 -22.854 48.018 1.00 79.69 182 VAL A C 1
ATOM 1420 O O . VAL A 1 182 ? -45.623 -22.563 48.986 1.00 79.69 182 VAL A O 1
ATOM 1423 N N . ILE A 1 183 ? -43.616 -23.084 48.149 1.00 82.44 183 ILE A N 1
ATOM 1424 C CA . ILE A 1 183 ? -42.900 -23.041 49.420 1.00 82.44 183 ILE A CA 1
ATOM 1425 C C . ILE A 1 183 ? -41.755 -22.041 49.300 1.00 82.44 183 ILE A C 1
ATOM 1427 O O . ILE A 1 183 ? -40.827 -22.249 48.531 1.00 82.44 183 ILE A O 1
ATOM 1431 N N . TYR A 1 184 ? -41.774 -20.984 50.103 1.00 82.31 184 TYR A N 1
ATOM 1432 C CA . TYR A 1 184 ? -40.657 -20.046 50.203 1.00 82.31 184 TYR A CA 1
ATOM 1433 C C . TYR A 1 184 ? -39.795 -20.424 51.396 1.00 82.31 184 TYR A C 1
ATOM 1435 O O . TYR A 1 184 ? -40.321 -20.554 52.501 1.00 82.31 184 TYR A O 1
ATOM 1443 N N . GLU A 1 185 ? -38.495 -20.604 51.192 1.00 83.44 185 GLU A N 1
ATOM 1444 C CA . GLU A 1 185 ? -37.572 -21.071 52.221 1.00 83.44 185 GLU A CA 1
ATOM 1445 C C . GLU A 1 185 ? -36.345 -20.168 52.341 1.00 83.44 185 GLU A C 1
ATOM 1447 O O . GLU A 1 185 ? -35.737 -19.786 51.348 1.00 83.44 185 GLU A O 1
ATOM 1452 N N . TYR A 1 186 ? -35.949 -19.861 53.574 1.00 82.44 186 TYR A N 1
ATOM 1453 C CA . TYR A 1 186 ? -34.682 -19.217 53.893 1.00 82.44 186 TYR A CA 1
ATOM 1454 C C . TYR A 1 186 ? -33.909 -20.077 54.893 1.00 82.44 186 TYR A C 1
ATOM 1456 O O . TYR A 1 186 ? -34.403 -20.381 55.984 1.00 82.44 186 TYR A O 1
ATOM 1464 N N . ARG A 1 187 ? -32.681 -20.453 54.529 1.00 82.00 187 ARG A N 1
ATOM 1465 C CA . ARG A 1 187 ? -31.775 -21.228 55.380 1.00 82.00 187 ARG A CA 1
ATOM 1466 C C . ARG A 1 187 ? -30.726 -20.309 55.991 1.00 82.00 187 ARG A C 1
ATOM 1468 O O . ARG A 1 187 ? -29.901 -19.741 55.279 1.00 82.00 187 ARG A O 1
ATOM 1475 N N . LEU A 1 188 ? -30.750 -20.192 57.315 1.00 80.31 188 LEU A N 1
ATOM 1476 C CA . LEU A 1 188 ? -29.746 -19.471 58.084 1.00 80.31 188 LEU A CA 1
ATOM 1477 C C . LEU A 1 188 ? -28.744 -20.466 58.675 1.00 80.31 188 LEU A C 1
ATOM 1479 O O . LEU A 1 188 ? -29.100 -21.269 59.539 1.00 80.31 188 LEU A O 1
ATOM 1483 N N . GLU A 1 189 ? -27.493 -20.364 58.238 1.00 81.19 189 GLU A N 1
ATOM 1484 C CA . GLU A 1 189 ? -26.355 -21.0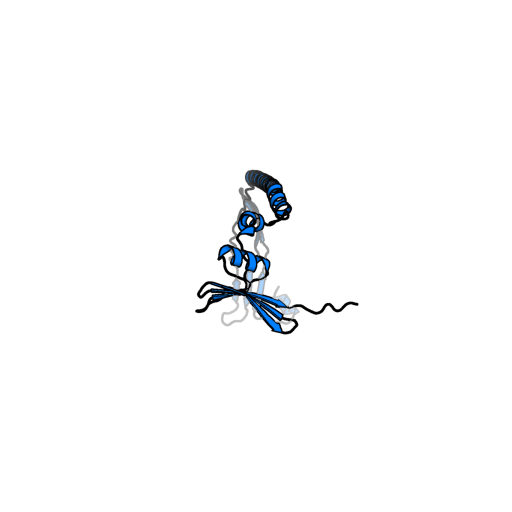67 58.833 1.00 81.19 189 GLU A CA 1
ATOM 1485 C C . GLU A 1 189 ? -25.602 -20.095 59.746 1.00 81.19 189 GLU A C 1
ATOM 1487 O O . GLU A 1 189 ? -24.966 -19.144 59.288 1.00 81.19 189 GLU A O 1
ATOM 1492 N N . VAL A 1 190 ? -25.701 -20.303 61.058 1.00 72.62 190 VAL A N 1
ATOM 1493 C CA . VAL A 1 190 ? -24.967 -19.516 62.050 1.00 72.62 190 VAL A CA 1
ATOM 1494 C C . VAL A 1 190 ? -23.597 -20.161 62.224 1.00 72.62 190 VAL A C 1
ATOM 1496 O O . VAL A 1 190 ? -23.468 -21.179 62.898 1.00 72.62 190 VAL A O 1
ATOM 1499 N N . LYS A 1 191 ? -22.567 -19.580 61.600 1.00 57.94 191 LYS A N 1
ATOM 1500 C CA . LYS A 1 191 ? -21.175 -19.947 61.889 1.00 57.94 191 LYS A CA 1
ATOM 1501 C C . LYS A 1 191 ? -20.780 -19.362 63.241 1.00 57.94 191 LYS A C 1
ATOM 1503 O O . LYS A 1 191 ? -20.965 -18.167 63.474 1.00 57.94 191 LYS A O 1
ATOM 1508 N N . GLU A 1 192 ? -20.269 -20.215 64.119 1.00 48.47 192 GLU A N 1
ATOM 1509 C CA . GLU A 1 192 ? -19.699 -19.822 65.404 1.00 48.47 192 GLU A CA 1
ATOM 1510 C C . GLU A 1 192 ? -18.604 -18.771 65.157 1.00 48.47 192 GLU A C 1
ATOM 1512 O O . GLU A 1 192 ? -17.734 -18.953 64.302 1.00 48.47 192 GLU A O 1
ATOM 1517 N N . LYS A 1 193 ? -18.697 -17.617 65.828 1.00 42.97 193 LYS A N 1
ATOM 1518 C CA . LYS A 1 193 ? -17.625 -16.620 65.800 1.00 42.97 193 LYS A CA 1
ATOM 1519 C C . LYS A 1 193 ? -16.447 -17.208 66.572 1.00 42.97 193 LYS A C 1
ATOM 1521 O O . LYS A 1 193 ? -16.512 -17.273 67.795 1.00 42.97 193 LYS A O 1
ATOM 1526 N N . GLU A 1 194 ? -15.378 -17.588 65.880 1.00 44.66 194 GLU A N 1
ATOM 1527 C CA . GLU A 1 194 ? -14.067 -17.675 66.521 1.00 44.66 194 GLU A CA 1
ATOM 1528 C C . GLU A 1 194 ? -13.656 -16.246 66.911 1.00 44.66 194 GLU A C 1
ATOM 1530 O O . GLU A 1 194 ? -13.337 -15.414 66.061 1.00 44.66 194 GLU A O 1
ATOM 1535 N N . GLU A 1 195 ? -13.765 -15.929 68.201 1.00 41.66 195 GLU A N 1
ATOM 1536 C CA . GLU A 1 195 ? -13.108 -14.767 68.792 1.00 41.66 195 GLU A CA 1
ATOM 1537 C C . GLU A 1 195 ? -11.612 -15.077 68.915 1.00 41.66 195 GLU A C 1
ATOM 1539 O O . GLU A 1 195 ? -11.217 -15.998 69.633 1.00 41.66 195 GLU A O 1
ATOM 1544 N N . THR A 1 196 ? -10.758 -14.322 68.222 1.00 38.03 196 THR A N 1
ATOM 1545 C CA . THR A 1 196 ? -9.357 -14.125 68.627 1.00 38.03 196 THR A CA 1
ATOM 1546 C C . THR A 1 196 ? -8.856 -12.762 68.182 1.00 38.03 196 THR A C 1
ATOM 1548 O O . THR A 1 196 ? -9.138 -12.374 67.025 1.00 38.03 196 THR A O 1
#

Mean predicted aligned error: 20.97 Å